Protein AF-A0A7J8YMZ3-F1 (afdb_monomer_lite)

pLDDT: mean 77.8, std 16.33, range [35.03, 95.56]

Foldseek 3Di:
DPPVVVVVVVVVVVVVVVVVVCVVVVVVVVVVVVLVPDDPVRLVVVLVVLVVLLVVLLVCLLAPVQGAQADPPPPPPPDDDDDPPDDPPPVPPPPDDDPPVVVVCVVQAHQDSDTLAHPDDSVVLLVSVVVSLVSNLVSLVVNCSSCLPPDCVVCVVVLVSLLVSLVSSLRRRRHPVVSVVSVVVSVVSSVVSVVVNVVSVCVDPVVVVVVVVVVVVVVVVVVVVVVVVVVVVVVD

Organism: Gossypium aridum (NCBI:txid34290)

Structure (mmCIF, N/CA/C/O backbone):
data_AF-A0A7J8YMZ3-F1
#
_entry.id   AF-A0A7J8YMZ3-F1
#
loop_
_atom_site.group_PDB
_atom_site.id
_atom_site.type_symbol
_atom_site.label_atom_id
_atom_site.label_alt_id
_atom_site.label_comp_id
_atom_site.label_asym_id
_atom_site.label_entity_id
_atom_site.label_seq_id
_atom_site.pdbx_PDB_ins_code
_atom_site.Cartn_x
_atom_site.Cartn_y
_atom_site.Cartn_z
_atom_site.occupancy
_atom_site.B_iso_or_equiv
_atom_site.auth_seq_id
_atom_site.auth_comp_id
_atom_site.auth_asym_id
_atom_site.auth_atom_id
_atom_site.pdbx_PDB_model_num
ATOM 1 N N . VAL A 1 1 ? -57.607 7.813 5.550 1.00 57.00 1 VAL A N 1
ATOM 2 C CA . VAL A 1 1 ? -56.775 7.265 4.446 1.00 57.00 1 VAL A CA 1
ATOM 3 C C . VAL A 1 1 ? -55.261 7.432 4.675 1.00 57.00 1 VAL A C 1
ATOM 5 O O . VAL A 1 1 ? -54.500 6.624 4.166 1.00 57.00 1 VAL A O 1
ATOM 8 N N . ASN A 1 2 ? -54.787 8.374 5.506 1.00 61.12 2 ASN A N 1
ATOM 9 C CA . ASN A 1 2 ? -53.345 8.682 5.601 1.00 61.12 2 ASN A CA 1
ATOM 10 C C . ASN A 1 2 ? -52.507 7.823 6.573 1.00 61.12 2 ASN A C 1
ATOM 12 O O . ASN A 1 2 ? -51.292 7.760 6.419 1.00 61.12 2 ASN A O 1
ATOM 16 N N . THR A 1 3 ? -53.109 7.144 7.553 1.00 60.34 3 THR A N 1
ATOM 17 C CA . THR A 1 3 ? -52.367 6.400 8.593 1.00 60.34 3 THR A CA 1
ATOM 18 C C . THR A 1 3 ? -51.830 5.051 8.101 1.00 60.34 3 THR A C 1
ATOM 20 O O . THR A 1 3 ? -50.651 4.759 8.277 1.00 60.34 3 THR A O 1
ATOM 23 N N . ALA A 1 4 ? -52.642 4.269 7.382 1.00 61.22 4 ALA A N 1
ATOM 24 C CA . ALA A 1 4 ? -52.232 2.961 6.854 1.00 61.22 4 ALA A CA 1
ATOM 25 C C . ALA A 1 4 ? -51.160 3.051 5.744 1.00 61.22 4 ALA A C 1
ATOM 27 O O . ALA A 1 4 ? -50.263 2.212 5.671 1.00 61.22 4 ALA A O 1
ATOM 28 N N . GLN A 1 5 ? -51.213 4.093 4.905 1.00 57.66 5 GLN A N 1
ATOM 29 C CA . GLN A 1 5 ? -50.216 4.362 3.855 1.00 57.66 5 GLN A CA 1
ATOM 30 C C . GLN A 1 5 ? -48.863 4.806 4.451 1.00 57.66 5 GLN A C 1
ATOM 32 O O . GLN A 1 5 ? -47.792 4.486 3.925 1.00 57.66 5 GLN A O 1
ATOM 37 N N . TYR A 1 6 ? -48.898 5.542 5.565 1.00 61.91 6 TYR A N 1
ATOM 38 C CA . TYR A 1 6 ? -47.703 5.998 6.271 1.00 61.91 6 TYR A CA 1
ATOM 39 C C . TYR A 1 6 ? -46.965 4.834 6.955 1.00 61.91 6 TYR A C 1
ATOM 41 O O . TYR A 1 6 ? -45.738 4.724 6.842 1.00 61.91 6 TYR A O 1
ATOM 49 N N . ASP A 1 7 ? -47.700 3.909 7.575 1.00 73.62 7 ASP A N 1
ATOM 50 C CA . ASP A 1 7 ? -47.121 2.748 8.259 1.00 73.62 7 ASP A CA 1
ATOM 51 C C . ASP A 1 7 ? -46.472 1.743 7.302 1.00 73.62 7 ASP A C 1
ATOM 53 O O . ASP A 1 7 ? -45.355 1.277 7.559 1.00 73.62 7 ASP A O 1
ATOM 57 N N . THR A 1 8 ? -47.106 1.444 6.163 1.00 75.62 8 THR A N 1
ATOM 58 C CA . THR A 1 8 ? -46.563 0.522 5.145 1.00 75.62 8 THR A CA 1
ATOM 59 C C . THR A 1 8 ? -45.301 1.076 4.486 1.00 75.62 8 THR A C 1
ATOM 61 O O . THR A 1 8 ? -44.313 0.358 4.300 1.00 75.62 8 THR A O 1
ATOM 64 N N . THR A 1 9 ? -45.270 2.379 4.203 1.00 80.06 9 THR A N 1
ATOM 65 C CA . THR A 1 9 ? -44.087 3.051 3.647 1.00 80.06 9 THR A CA 1
ATOM 66 C C . THR A 1 9 ? -42.921 3.039 4.642 1.00 80.06 9 THR A C 1
ATOM 68 O O . THR A 1 9 ? -41.771 2.784 4.267 1.00 80.06 9 THR A O 1
ATOM 71 N N . THR A 1 10 ? -43.204 3.255 5.928 1.00 84.44 10 THR A N 1
ATOM 72 C CA . THR A 1 10 ? -42.195 3.288 6.998 1.00 84.44 10 THR A CA 1
ATOM 73 C C . THR A 1 10 ? -41.622 1.898 7.279 1.00 84.44 10 THR A C 1
ATOM 75 O O . THR A 1 10 ? -40.400 1.727 7.318 1.00 84.44 10 THR A O 1
ATOM 78 N N . THR A 1 11 ? -42.465 0.867 7.362 1.00 83.56 11 THR A N 1
ATOM 79 C CA . THR A 1 11 ? -42.009 -0.526 7.531 1.00 83.56 11 THR A CA 1
ATOM 80 C C . THR A 1 11 ? -41.192 -1.025 6.341 1.00 83.56 11 THR A C 1
ATOM 82 O O . THR A 1 11 ? -40.187 -1.719 6.531 1.00 83.56 11 THR A O 1
ATOM 85 N N . THR A 1 12 ? -41.548 -0.632 5.118 1.00 86.50 12 THR A N 1
ATOM 86 C CA . THR A 1 12 ? -40.793 -1.001 3.910 1.00 86.50 12 THR A CA 1
ATOM 87 C C . THR A 1 12 ? -39.402 -0.357 3.896 1.00 86.50 12 THR A C 1
ATOM 89 O O . THR A 1 12 ? -38.404 -1.030 3.615 1.00 86.50 12 THR A O 1
ATOM 92 N N . LYS A 1 13 ? -39.298 0.918 4.300 1.00 88.31 13 LYS A N 1
ATOM 93 C CA . LYS A 1 13 ? -38.014 1.618 4.481 1.00 88.31 13 LYS A CA 1
ATOM 94 C C . LYS A 1 13 ? -37.157 0.970 5.573 1.00 88.31 13 LYS A C 1
ATOM 96 O O . LYS A 1 13 ? -35.968 0.750 5.363 1.00 88.31 13 LYS A O 1
ATOM 101 N N . ILE A 1 14 ? -37.743 0.581 6.705 1.00 89.12 14 ILE A N 1
ATOM 102 C CA . ILE A 1 14 ? -37.017 -0.106 7.787 1.00 89.12 14 ILE A CA 1
ATOM 103 C C . ILE A 1 14 ? -36.468 -1.459 7.313 1.00 89.12 14 ILE A C 1
ATOM 105 O O . ILE A 1 14 ? -35.305 -1.775 7.574 1.00 89.12 14 ILE A O 1
ATOM 109 N N . LYS A 1 15 ? -37.256 -2.251 6.573 1.00 86.38 15 LYS A N 1
ATOM 110 C CA . LYS A 1 15 ? -36.802 -3.538 6.018 1.00 86.38 15 LYS A CA 1
ATOM 111 C C . LYS A 1 15 ? -35.655 -3.362 5.019 1.00 86.38 15 LYS A C 1
ATOM 113 O O . LYS A 1 15 ? -34.680 -4.114 5.085 1.00 86.38 15 LYS A O 1
ATOM 118 N N . SER A 1 16 ? -35.725 -2.365 4.133 1.00 79.62 16 SER A N 1
ATOM 119 C CA . SER A 1 16 ? -34.668 -2.111 3.142 1.00 79.62 16 SER A CA 1
ATOM 120 C C . SER A 1 16 ? -33.374 -1.609 3.793 1.00 79.62 16 SER A C 1
ATOM 122 O O . SER A 1 16 ? -32.285 -2.068 3.435 1.00 79.62 16 SER A O 1
ATOM 124 N N . LEU A 1 17 ? -33.485 -0.758 4.818 1.00 81.25 17 LEU A N 1
ATOM 125 C CA . LEU A 1 17 ? -32.357 -0.317 5.632 1.00 81.25 17 LEU A CA 1
ATOM 126 C C . LEU A 1 17 ? -31.739 -1.490 6.390 1.00 81.25 17 LEU A C 1
ATOM 128 O O . LEU A 1 17 ? -30.531 -1.683 6.312 1.00 81.25 17 LEU A O 1
ATOM 132 N N . LYS A 1 18 ? -32.540 -2.339 7.044 1.00 76.56 18 LYS A N 1
ATOM 133 C CA . LYS A 1 18 ? -32.042 -3.513 7.780 1.00 76.56 18 LYS A CA 1
ATOM 134 C C . LYS A 1 18 ? -31.339 -4.511 6.853 1.00 76.56 18 LYS A C 1
ATOM 136 O O . LYS A 1 18 ? -30.287 -5.035 7.216 1.00 76.56 18 LYS A O 1
ATOM 141 N N . LYS A 1 19 ? -31.864 -4.723 5.639 1.00 77.75 19 LYS A N 1
ATOM 142 C CA . LYS A 1 19 ? -31.242 -5.569 4.604 1.00 77.75 19 LYS A CA 1
ATOM 143 C C . LYS A 1 19 ? -29.892 -5.007 4.152 1.00 77.75 19 LYS A C 1
ATOM 145 O O . LYS A 1 19 ? -28.920 -5.759 4.116 1.00 77.75 19 LYS A O 1
ATOM 150 N N . LYS A 1 20 ? -29.805 -3.696 3.883 1.00 70.12 20 LYS A N 1
ATOM 151 C CA . LYS A 1 20 ? -28.525 -3.031 3.587 1.00 70.12 20 LYS A CA 1
ATOM 152 C C . LYS A 1 20 ? -27.563 -3.178 4.776 1.00 70.12 20 LYS A C 1
ATOM 154 O O . LYS A 1 20 ? -26.466 -3.683 4.572 1.00 70.12 20 LYS A O 1
ATOM 159 N N . VAL A 1 21 ? -28.014 -2.895 6.009 1.00 68.69 21 VAL A N 1
ATOM 160 C CA . VAL A 1 21 ? -27.248 -3.054 7.269 1.00 68.69 21 VAL A CA 1
ATOM 161 C C . VAL A 1 21 ? -26.603 -4.413 7.432 1.00 68.69 21 VAL A C 1
ATOM 163 O O . VAL A 1 21 ? -25.443 -4.519 7.835 1.00 68.69 21 VAL A O 1
ATOM 166 N N . HIS A 1 22 ? -27.342 -5.458 7.107 1.00 60.41 22 HIS A N 1
ATOM 167 C CA . HIS A 1 22 ? -26.848 -6.813 7.239 1.00 60.41 22 HIS A CA 1
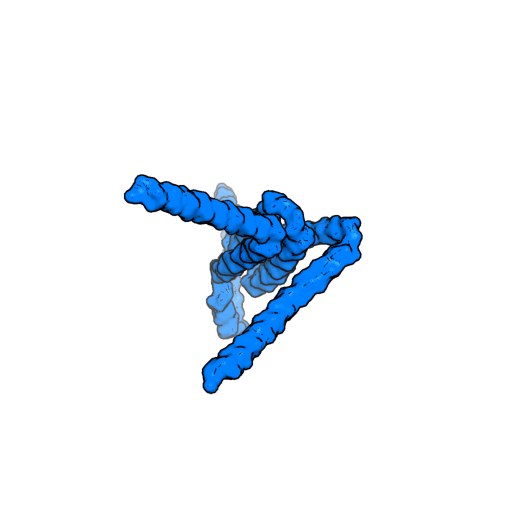ATOM 168 C C . HIS A 1 22 ? -25.866 -7.193 6.118 1.00 60.41 22 HIS A C 1
ATOM 170 O O . HIS A 1 22 ? -24.893 -7.896 6.380 1.00 60.41 22 HIS A O 1
ATOM 176 N N . GLY A 1 23 ? -26.079 -6.690 4.897 1.00 56.03 23 GLY A N 1
ATOM 177 C CA . GLY A 1 23 ? -25.216 -6.945 3.740 1.00 56.03 23 GLY A CA 1
ATOM 178 C C . GLY A 1 23 ? -23.782 -6.450 3.933 1.00 56.03 23 GLY A C 1
ATOM 179 O O . GLY A 1 23 ? -22.848 -7.214 3.717 1.00 56.03 23 GLY A O 1
ATOM 180 N N . TYR A 1 24 ? -23.591 -5.221 4.424 1.00 54.09 24 TYR A N 1
ATOM 181 C CA . TYR A 1 24 ? -22.244 -4.675 4.649 1.00 54.09 24 TYR A CA 1
ATOM 182 C C . TYR A 1 24 ? -21.581 -5.136 5.953 1.00 54.09 24 TYR A C 1
ATOM 184 O O . TYR A 1 24 ? -20.358 -5.108 6.067 1.00 54.09 24 TYR A O 1
ATOM 192 N N . LYS A 1 25 ? -22.351 -5.602 6.945 1.00 56.72 25 LYS A N 1
ATOM 193 C CA . LYS A 1 25 ? -21.775 -6.175 8.173 1.00 56.72 25 LYS A CA 1
ATOM 194 C C . LYS A 1 25 ? -21.238 -7.594 7.965 1.00 56.72 25 LYS A C 1
ATOM 196 O O . LYS A 1 25 ? -20.220 -7.927 8.569 1.00 56.72 25 LYS A O 1
ATOM 201 N N . LYS A 1 26 ? -21.875 -8.395 7.102 1.00 64.38 26 LYS A N 1
ATOM 202 C CA . LYS A 1 26 ? -21.529 -9.805 6.847 1.00 64.38 26 LYS A CA 1
ATOM 203 C C . LYS A 1 26 ? -20.048 -10.065 6.506 1.00 64.38 26 LYS A C 1
ATOM 205 O O . LYS A 1 26 ? -19.455 -10.870 7.218 1.00 64.38 26 LYS A O 1
ATOM 210 N N . PRO A 1 27 ? -19.411 -9.400 5.521 1.00 63.53 27 PRO A N 1
ATOM 211 C CA . PRO A 1 27 ? -18.023 -9.714 5.166 1.00 63.53 27 PRO A CA 1
ATOM 212 C C . PRO A 1 27 ? -17.039 -9.349 6.285 1.00 63.53 27 PRO A C 1
ATOM 214 O O . PRO A 1 27 ? -16.180 -10.146 6.643 1.00 63.53 27 PRO A O 1
ATOM 217 N N . SER A 1 28 ? -17.218 -8.188 6.926 1.00 63.09 28 SER A N 1
ATOM 218 C CA . SER A 1 28 ? -16.359 -7.769 8.044 1.00 63.09 28 SER A CA 1
ATOM 219 C C . SER A 1 28 ? -16.476 -8.675 9.274 1.00 63.09 28 SER A C 1
ATOM 221 O O . SER A 1 28 ? -15.510 -8.832 10.013 1.00 63.09 28 SER A O 1
ATOM 223 N N . LEU A 1 29 ? -17.655 -9.268 9.494 1.00 73.06 29 LEU A N 1
ATOM 224 C CA . LEU A 1 29 ? -17.906 -10.195 10.592 1.00 73.06 29 LEU A CA 1
ATOM 225 C C . LEU A 1 29 ? -17.223 -11.544 10.343 1.00 73.06 29 LEU A C 1
ATOM 227 O O . LEU A 1 29 ? -16.644 -12.096 11.271 1.00 73.06 29 LEU A O 1
ATOM 231 N N . LEU A 1 30 ? -17.278 -12.056 9.108 1.00 73.06 30 LEU A N 1
ATOM 232 C CA . LEU A 1 30 ? -16.603 -13.300 8.730 1.00 73.06 30 LEU A CA 1
ATOM 233 C C . LEU A 1 30 ? -15.090 -13.170 8.899 1.00 73.06 30 LEU A C 1
ATOM 235 O O . LEU A 1 30 ? -14.493 -13.982 9.595 1.00 73.06 30 LEU A O 1
ATOM 239 N N . LEU A 1 31 ? -14.509 -12.087 8.381 1.00 70.19 31 LEU A N 1
ATOM 240 C CA . LEU A 1 31 ? -13.079 -11.813 8.526 1.00 70.19 31 LEU A CA 1
ATOM 241 C C . LEU A 1 31 ? -12.675 -11.616 9.994 1.00 70.19 31 LEU A C 1
ATOM 243 O O . LEU A 1 31 ? -11.628 -12.091 10.419 1.00 70.19 31 LEU A O 1
ATOM 247 N N . ALA A 1 32 ? -13.497 -10.931 10.798 1.00 72.25 32 ALA A N 1
ATOM 248 C CA . ALA A 1 32 ? -13.229 -10.764 12.227 1.00 72.25 32 ALA A CA 1
ATOM 249 C C . ALA A 1 32 ? -13.315 -12.090 12.997 1.00 72.25 32 ALA A C 1
ATOM 251 O O . ALA A 1 32 ? -12.516 -12.311 13.903 1.00 72.25 32 ALA A O 1
ATOM 252 N N . ARG A 1 33 ? -14.259 -12.965 12.626 1.00 76.94 33 ARG A N 1
ATOM 253 C CA . ARG A 1 33 ? -14.402 -14.306 13.200 1.00 76.94 33 ARG A CA 1
ATOM 254 C C . ARG A 1 33 ? -13.216 -15.192 12.838 1.00 76.94 33 ARG A C 1
ATOM 256 O O . ARG A 1 33 ? -12.707 -15.909 13.689 1.00 76.94 33 ARG A O 1
ATOM 263 N N . GLU A 1 34 ? -12.767 -15.111 11.595 1.00 75.75 34 GLU A N 1
ATOM 264 C CA . GLU A 1 34 ? -11.578 -15.814 11.134 1.00 75.75 34 GLU A CA 1
ATOM 265 C C . GLU A 1 34 ? -10.339 -15.340 11.890 1.00 75.75 34 GLU A C 1
ATOM 267 O O . GLU A 1 34 ? -9.661 -16.156 12.502 1.00 75.75 34 GLU A O 1
ATOM 272 N N . LYS A 1 35 ? -10.136 -14.021 12.001 1.00 76.94 35 LYS A N 1
ATOM 273 C CA . LYS A 1 35 ? -9.080 -13.432 12.835 1.00 76.94 35 LYS A CA 1
ATOM 274 C C . LYS A 1 35 ? -9.145 -13.899 14.294 1.00 76.94 35 LYS A C 1
ATOM 276 O O . LYS A 1 35 ? -8.103 -14.181 14.871 1.00 76.94 35 LYS A O 1
ATOM 281 N N . SER A 1 36 ? -10.332 -13.978 14.904 1.00 76.81 36 SER A N 1
ATOM 282 C CA . SER A 1 36 ? -10.476 -14.444 16.295 1.00 76.81 36 SER A CA 1
ATOM 283 C C . SER A 1 36 ? -10.241 -15.943 16.475 1.00 76.81 36 SER A C 1
ATOM 285 O O . SER A 1 36 ? -9.966 -16.373 17.588 1.00 76.81 36 SER A O 1
ATOM 287 N N . ASN A 1 37 ? -10.346 -16.732 15.403 1.00 80.25 37 ASN A N 1
ATOM 288 C CA . ASN A 1 37 ? -10.015 -18.155 15.425 1.00 80.25 37 ASN A CA 1
ATOM 289 C C . ASN A 1 37 ? -8.500 -18.401 15.303 1.00 80.25 37 ASN A C 1
ATOM 291 O O . ASN A 1 37 ? -8.061 -19.540 15.448 1.00 80.25 37 ASN A O 1
ATOM 295 N N . MET A 1 38 ? -7.698 -17.369 15.015 1.00 81.75 38 MET A N 1
ATOM 296 C CA . MET A 1 38 ? -6.250 -17.505 14.898 1.00 81.75 38 MET A CA 1
ATOM 297 C C . MET A 1 38 ? -5.585 -17.457 16.278 1.00 81.75 38 MET A C 1
ATOM 299 O O . MET A 1 38 ? -5.832 -16.538 17.059 1.00 81.75 38 MET A O 1
ATOM 303 N N . SER A 1 39 ? -4.689 -18.413 16.554 1.00 85.81 39 SER A N 1
ATOM 304 C CA . SER A 1 39 ? -3.778 -18.328 17.705 1.00 85.81 39 SER A CA 1
ATOM 305 C C . SER A 1 39 ? -2.911 -17.066 17.609 1.00 85.81 39 SER A C 1
ATOM 307 O O . SER A 1 39 ? -2.576 -16.617 16.509 1.00 85.81 39 SER A O 1
ATOM 309 N N . ALA A 1 40 ? -2.497 -16.520 18.756 1.00 84.75 40 ALA A N 1
ATOM 310 C CA . ALA A 1 40 ? -1.559 -15.399 18.817 1.00 84.75 40 ALA A CA 1
ATOM 311 C C . ALA A 1 40 ? -0.248 -15.699 18.065 1.00 84.75 40 ALA A C 1
ATOM 313 O O . ALA A 1 40 ? 0.291 -14.827 17.387 1.00 84.75 40 ALA A O 1
ATOM 314 N N . GLU A 1 41 ? 0.222 -16.947 18.115 1.00 88.38 41 GLU A N 1
ATOM 315 C CA . GLU A 1 41 ? 1.412 -17.408 17.389 1.00 88.38 41 GLU A CA 1
ATOM 316 C C . GLU A 1 41 ? 1.217 -17.323 15.872 1.00 88.38 41 GLU A C 1
ATOM 318 O O . GLU A 1 41 ? 2.085 -16.826 15.155 1.00 88.38 41 GLU A O 1
ATOM 323 N N . MET A 1 42 ? 0.041 -17.728 15.385 1.00 88.62 42 MET A N 1
ATOM 324 C CA . MET A 1 42 ? -0.298 -17.669 13.965 1.00 88.62 42 MET A CA 1
ATOM 325 C C . MET A 1 42 ? -0.463 -16.221 13.497 1.00 88.62 42 MET A C 1
ATOM 327 O O . MET A 1 42 ? 0.033 -15.869 12.434 1.00 88.62 42 MET A O 1
ATOM 331 N N . LEU A 1 43 ? -1.075 -15.352 14.310 1.00 87.69 43 LEU A N 1
ATOM 332 C CA . LEU A 1 43 ? -1.161 -13.916 14.022 1.00 87.69 43 LEU A CA 1
ATOM 333 C C . LEU A 1 43 ? 0.223 -13.267 13.916 1.00 87.69 43 LEU A C 1
ATOM 335 O O . LEU A 1 43 ? 0.462 -12.497 12.986 1.00 87.69 43 LEU A O 1
ATOM 339 N N . ASN A 1 44 ? 1.138 -13.595 14.831 1.00 89.81 44 ASN A N 1
ATOM 340 C CA . ASN A 1 44 ? 2.507 -13.085 14.808 1.00 89.81 44 ASN A CA 1
ATOM 341 C C . ASN A 1 44 ? 3.267 -13.583 13.573 1.00 89.81 44 ASN A C 1
ATOM 343 O O . ASN A 1 44 ? 3.863 -12.775 12.862 1.00 89.81 44 ASN A O 1
ATOM 347 N N . ALA A 1 45 ? 3.198 -14.883 13.271 1.00 92.25 45 ALA A N 1
ATOM 348 C CA . ALA A 1 45 ? 3.818 -15.457 12.079 1.00 92.25 45 ALA A CA 1
ATOM 349 C C . ALA A 1 45 ? 3.279 -14.808 10.796 1.00 92.25 45 ALA A C 1
ATOM 351 O O . ALA A 1 45 ? 4.044 -14.390 9.929 1.00 92.25 45 ALA A O 1
ATOM 352 N N . THR A 1 46 ? 1.961 -14.647 10.692 1.00 91.31 46 THR A N 1
ATOM 353 C CA . THR A 1 46 ? 1.327 -14.025 9.532 1.00 91.31 46 THR A CA 1
ATOM 354 C C . THR A 1 46 ? 1.676 -12.540 9.396 1.00 91.31 46 THR A C 1
ATOM 356 O O . THR A 1 46 ? 1.880 -12.068 8.277 1.00 91.31 46 THR A O 1
ATOM 359 N N . LEU A 1 47 ? 1.815 -11.797 10.499 1.00 90.75 47 LEU A N 1
ATOM 360 C CA . LEU A 1 47 ? 2.289 -10.411 10.467 1.00 90.75 47 LEU A CA 1
ATOM 361 C C . LEU A 1 47 ? 3.728 -10.335 9.950 1.00 90.75 47 LEU A C 1
ATOM 363 O O . LEU A 1 47 ? 4.012 -9.512 9.083 1.00 90.75 47 LEU A O 1
ATOM 367 N N . VAL A 1 48 ? 4.610 -11.226 10.411 1.00 94.12 48 VAL A N 1
ATOM 368 C CA . VAL A 1 48 ? 5.995 -11.308 9.921 1.00 94.12 48 VAL A CA 1
ATOM 369 C C . VAL A 1 48 ? 6.023 -11.601 8.422 1.00 94.12 48 VAL A C 1
ATOM 371 O O . VAL A 1 48 ? 6.661 -10.861 7.678 1.00 94.12 48 VAL A O 1
ATOM 374 N N . VAL A 1 49 ? 5.281 -12.609 7.949 1.00 95.19 49 VAL A N 1
ATOM 375 C CA . VAL A 1 49 ? 5.190 -12.923 6.510 1.00 95.19 49 VAL A CA 1
ATOM 376 C C . VAL A 1 49 ? 4.642 -11.736 5.715 1.00 95.19 49 VAL A C 1
ATOM 378 O O . VAL A 1 49 ? 5.150 -11.428 4.640 1.00 95.19 49 VAL A O 1
ATOM 381 N N . THR A 1 50 ? 3.651 -11.022 6.254 1.00 94.56 50 THR A N 1
ATOM 382 C CA . THR A 1 50 ? 3.085 -9.829 5.609 1.00 94.56 50 THR A CA 1
ATOM 383 C C . THR A 1 50 ? 4.125 -8.720 5.476 1.00 94.56 50 THR A C 1
ATOM 385 O O . THR A 1 50 ? 4.266 -8.145 4.400 1.00 94.56 50 THR A O 1
ATOM 388 N N . VAL A 1 51 ? 4.884 -8.429 6.538 1.00 93.25 51 VAL A N 1
ATOM 389 C CA . VAL A 1 51 ? 5.955 -7.422 6.501 1.00 93.25 51 VAL A CA 1
ATOM 390 C C . VAL A 1 51 ? 7.057 -7.842 5.531 1.00 93.25 51 VAL A C 1
ATOM 392 O O . VAL A 1 51 ? 7.490 -7.017 4.737 1.00 93.25 51 VAL A O 1
ATOM 395 N N . LEU A 1 52 ? 7.450 -9.119 5.511 1.00 95.56 52 LEU A N 1
ATOM 396 C CA . LEU A 1 52 ? 8.419 -9.638 4.540 1.00 95.56 52 LEU A CA 1
ATOM 397 C C . LEU A 1 52 ? 7.935 -9.466 3.095 1.00 95.56 52 LEU A C 1
ATOM 399 O O . LEU A 1 52 ? 8.710 -9.038 2.242 1.00 95.56 52 LEU A O 1
ATOM 403 N N . ALA A 1 53 ? 6.656 -9.735 2.820 1.00 95.38 53 ALA A N 1
ATOM 404 C CA . ALA A 1 53 ? 6.066 -9.510 1.503 1.00 95.38 53 ALA A CA 1
ATOM 405 C C . ALA A 1 53 ? 6.065 -8.018 1.130 1.00 95.38 53 ALA A C 1
ATOM 407 O O . ALA A 1 53 ? 6.486 -7.665 0.030 1.00 95.38 53 ALA A O 1
ATOM 408 N N . ILE A 1 54 ? 5.662 -7.132 2.050 1.00 94.94 54 ILE A N 1
ATOM 409 C CA . ILE A 1 54 ? 5.730 -5.670 1.872 1.00 94.94 54 ILE A CA 1
ATOM 410 C C . ILE A 1 54 ? 7.162 -5.241 1.542 1.00 94.94 54 ILE A C 1
ATOM 412 O O . ILE A 1 54 ? 7.374 -4.496 0.586 1.00 94.94 54 ILE A O 1
ATOM 416 N N . THR A 1 55 ? 8.146 -5.731 2.297 1.00 94.69 55 THR A N 1
ATOM 417 C CA . THR A 1 55 ? 9.563 -5.432 2.081 1.00 94.69 55 THR A CA 1
ATOM 418 C C . THR A 1 55 ? 10.034 -5.925 0.717 1.00 94.69 55 THR A C 1
ATOM 420 O O . THR A 1 55 ? 10.659 -5.156 -0.006 1.00 94.69 55 THR A O 1
ATOM 423 N N . ALA A 1 56 ? 9.714 -7.160 0.326 1.00 95.12 56 ALA A N 1
ATOM 424 C CA . ALA A 1 56 ? 10.098 -7.710 -0.974 1.00 95.12 56 ALA A CA 1
ATOM 425 C C . ALA A 1 56 ? 9.519 -6.889 -2.140 1.00 95.12 56 ALA A C 1
ATOM 427 O O . ALA A 1 56 ? 10.235 -6.553 -3.084 1.00 95.12 56 ALA A O 1
ATOM 428 N N . ILE A 1 57 ? 8.249 -6.487 -2.039 1.00 95.00 57 ILE A N 1
ATOM 429 C CA . ILE A 1 57 ? 7.593 -5.629 -3.034 1.00 95.00 57 ILE A CA 1
ATOM 430 C C . ILE A 1 57 ? 8.276 -4.260 -3.098 1.00 95.00 57 ILE A C 1
ATOM 432 O O . ILE A 1 57 ? 8.588 -3.777 -4.188 1.00 95.00 57 ILE A O 1
ATOM 436 N N . TYR A 1 58 ? 8.570 -3.653 -1.945 1.00 94.19 58 TYR A N 1
ATOM 437 C CA . TYR A 1 58 ? 9.261 -2.367 -1.878 1.00 94.19 58 TYR A CA 1
ATOM 438 C C . TYR A 1 58 ? 10.657 -2.435 -2.511 1.00 94.19 58 TYR A C 1
ATOM 440 O O . TYR A 1 58 ? 11.022 -1.569 -3.303 1.00 94.19 58 TYR A O 1
ATOM 448 N N . GLN A 1 59 ? 11.418 -3.495 -2.241 1.00 93.81 59 GLN A N 1
ATOM 449 C CA . GLN A 1 59 ? 12.732 -3.699 -2.854 1.00 93.81 59 GLN A CA 1
ATOM 450 C C . GLN A 1 59 ? 12.636 -3.841 -4.374 1.00 93.81 59 GLN A C 1
ATOM 452 O O . GLN A 1 59 ? 13.402 -3.208 -5.097 1.00 93.81 59 GLN A O 1
ATOM 457 N N . SER A 1 60 ? 11.648 -4.589 -4.872 1.00 92.12 60 SER A N 1
ATOM 458 C CA . SER A 1 60 ? 11.426 -4.699 -6.317 1.00 92.12 60 SER A CA 1
ATOM 459 C C . SER A 1 60 ? 11.087 -3.348 -6.958 1.00 92.12 60 SER A C 1
ATOM 461 O O . SER A 1 60 ? 11.491 -3.089 -8.084 1.00 92.12 60 SER A O 1
ATOM 463 N N . SER A 1 61 ? 10.386 -2.457 -6.245 1.00 90.75 61 SER A N 1
ATOM 464 C CA . SER A 1 61 ? 10.049 -1.128 -6.767 1.00 90.75 61 SER A CA 1
ATOM 465 C C . SER A 1 61 ? 11.237 -0.180 -6.866 1.00 90.75 61 SER A C 1
ATOM 467 O O . SER A 1 61 ? 11.276 0.631 -7.785 1.00 90.75 61 SER A O 1
ATOM 469 N N . LEU A 1 62 ? 12.210 -0.298 -5.957 1.00 90.88 62 LEU A N 1
ATOM 470 C CA . LEU A 1 62 ? 13.443 0.494 -5.998 1.00 90.88 62 LEU A CA 1
ATOM 471 C C . LEU A 1 62 ? 14.396 0.009 -7.092 1.00 90.88 62 LEU A C 1
ATOM 473 O O . LEU A 1 62 ? 15.129 0.804 -7.677 1.00 90.88 62 LEU A O 1
ATOM 477 N N . SER A 1 63 ? 14.358 -1.292 -7.364 1.00 91.56 63 SER A N 1
ATOM 478 C CA . SER A 1 63 ? 15.192 -1.968 -8.349 1.00 91.56 63 SER A CA 1
ATOM 479 C C . SER A 1 63 ? 14.290 -2.720 -9.326 1.00 91.56 63 SER A C 1
ATOM 481 O O . SER A 1 63 ? 14.181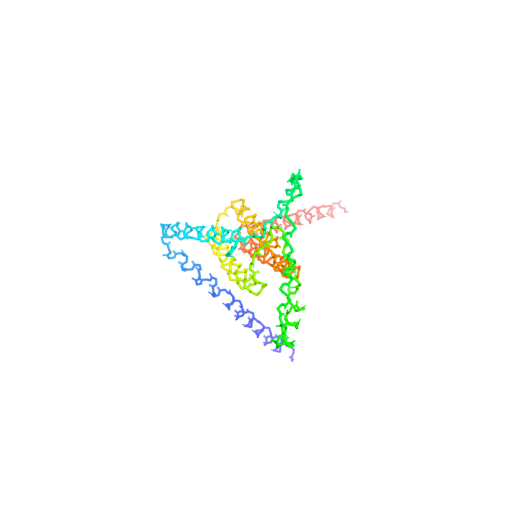 -3.947 -9.229 1.00 91.56 63 SER A O 1
ATOM 483 N N . PRO A 1 64 ? 13.599 -2.007 -10.239 1.00 91.12 64 PRO A N 1
ATOM 484 C CA . PRO A 1 64 ? 12.691 -2.645 -11.177 1.00 91.12 64 PRO A CA 1
ATOM 485 C C . PRO A 1 64 ? 13.452 -3.656 -12.041 1.00 91.12 64 PRO A C 1
ATOM 487 O O . PRO A 1 64 ? 14.656 -3.492 -12.275 1.00 91.12 64 PRO A O 1
ATOM 490 N N . PRO A 1 65 ? 12.767 -4.692 -12.552 1.00 89.31 65 PRO A N 1
ATOM 491 C CA . PRO A 1 65 ? 13.368 -5.644 -13.474 1.00 89.31 65 PRO A CA 1
ATOM 492 C C . PRO A 1 65 ? 14.067 -4.927 -14.635 1.00 89.31 65 PRO A C 1
ATOM 494 O O . PRO A 1 65 ? 13.520 -3.997 -15.215 1.00 89.31 65 PRO A O 1
ATOM 497 N N . GLY A 1 66 ? 15.294 -5.333 -14.953 1.00 86.81 66 GLY A N 1
ATOM 498 C CA . GLY A 1 66 ? 16.110 -4.671 -15.978 1.00 86.81 66 GLY A CA 1
ATOM 499 C C . GLY A 1 66 ? 16.846 -3.411 -15.507 1.00 86.81 66 GLY A C 1
ATOM 500 O O . GLY A 1 66 ? 17.743 -2.957 -16.203 1.00 86.81 66 GLY A O 1
ATOM 501 N N . GLY A 1 67 ? 16.548 -2.889 -14.316 1.00 90.50 67 GLY A N 1
ATOM 502 C CA . GLY A 1 67 ? 17.254 -1.763 -13.712 1.00 90.50 67 GLY A CA 1
ATOM 503 C C . GLY A 1 67 ? 16.776 -0.391 -14.192 1.00 90.50 67 GLY A C 1
ATOM 504 O O . GLY A 1 67 ? 15.660 -0.220 -14.697 1.00 90.50 67 GLY A O 1
ATOM 505 N N . VAL A 1 68 ? 17.632 0.608 -13.979 1.00 92.19 68 VAL A N 1
ATOM 506 C CA . VAL A 1 68 ? 17.370 2.019 -14.290 1.00 92.19 68 VAL A CA 1
ATOM 507 C C . VAL A 1 68 ? 18.427 2.573 -15.235 1.00 92.19 68 VAL A C 1
ATOM 509 O O . VAL A 1 68 ? 19.588 2.161 -15.204 1.00 92.19 68 VAL A O 1
ATOM 512 N N . TRP A 1 69 ? 18.030 3.537 -16.061 1.00 90.56 69 TRP A N 1
ATOM 513 C CA . TRP A 1 69 ? 18.946 4.283 -16.909 1.00 90.56 69 TRP A CA 1
ATOM 514 C C . TRP A 1 69 ? 19.960 5.039 -16.051 1.00 90.56 69 TRP A C 1
ATOM 516 O O . TRP A 1 69 ? 19.600 5.737 -15.099 1.00 90.56 69 TRP A O 1
ATOM 526 N N . GLN A 1 70 ? 21.233 4.920 -16.411 1.00 88.12 70 GLN A N 1
ATOM 527 C CA . GLN A 1 70 ? 22.322 5.664 -15.789 1.00 88.12 70 GLN A CA 1
ATOM 528 C C . GLN A 1 70 ? 22.606 6.932 -16.597 1.00 88.12 70 GLN A C 1
ATOM 530 O O . GLN A 1 70 ? 22.409 6.964 -17.812 1.00 88.12 70 GLN A O 1
ATOM 535 N N . ALA A 1 71 ? 23.055 7.991 -15.924 1.00 85.38 71 ALA A N 1
ATOM 536 C CA . ALA A 1 71 ? 23.548 9.167 -16.628 1.00 85.38 71 ALA A CA 1
ATOM 537 C C . ALA A 1 71 ? 24.823 8.785 -17.390 1.00 85.38 71 ALA A C 1
ATOM 539 O O . ALA A 1 71 ? 25.698 8.126 -16.828 1.00 85.38 71 ALA A O 1
ATOM 540 N N . ALA A 1 72 ? 24.933 9.195 -18.654 1.00 78.94 72 ALA A N 1
ATOM 541 C CA . ALA A 1 72 ? 26.185 9.049 -19.378 1.00 78.94 72 ALA A CA 1
ATOM 542 C C . ALA A 1 72 ? 27.257 9.864 -18.646 1.00 78.94 72 ALA A C 1
ATOM 544 O O . ALA A 1 72 ? 27.094 11.068 -18.434 1.00 78.94 72 ALA A O 1
ATOM 545 N N . SER A 1 73 ? 28.341 9.208 -18.238 1.00 64.19 73 SER A N 1
ATOM 546 C CA . SER A 1 73 ? 29.521 9.905 -17.756 1.00 64.19 73 SER A CA 1
ATOM 547 C C . SER A 1 73 ? 30.129 10.621 -18.959 1.00 64.19 73 SER A C 1
ATOM 549 O O . SER A 1 73 ? 30.778 9.995 -19.801 1.00 64.19 73 SER A O 1
ATOM 551 N N . THR A 1 74 ? 29.867 11.921 -19.095 1.00 53.75 74 THR A N 1
ATOM 552 C CA . THR A 1 74 ? 30.601 12.768 -20.035 1.00 53.75 74 THR A CA 1
ATOM 553 C C . THR A 1 74 ? 32.027 12.874 -19.514 1.00 53.75 74 THR A C 1
ATOM 555 O O . THR A 1 74 ? 32.405 13.831 -18.846 1.00 53.75 74 THR A O 1
ATOM 558 N N . ASN A 1 75 ? 32.818 11.843 -19.781 1.00 50.16 75 ASN A N 1
ATOM 559 C CA . ASN A 1 75 ? 34.250 11.888 -19.614 1.00 50.16 75 ASN A CA 1
ATOM 560 C C . ASN A 1 75 ? 34.726 12.785 -20.752 1.00 50.16 75 ASN A C 1
ATOM 562 O O . ASN A 1 75 ? 34.960 12.321 -21.866 1.00 50.16 75 ASN A O 1
ATOM 566 N N . THR A 1 76 ? 34.837 14.086 -20.505 1.00 49.16 76 THR A N 1
ATOM 567 C CA . THR A 1 76 ? 35.728 14.943 -21.288 1.00 49.16 76 THR A CA 1
ATOM 568 C C . THR A 1 76 ? 37.163 14.507 -20.995 1.00 49.16 76 THR A C 1
ATOM 570 O O . THR A 1 76 ? 37.917 15.195 -20.316 1.00 49.16 76 THR A O 1
ATOM 573 N N . SER A 1 77 ? 37.529 13.316 -21.463 1.00 44.38 77 SER A N 1
ATOM 574 C CA . SER A 1 77 ? 38.908 12.876 -21.602 1.00 44.38 77 SER A CA 1
ATOM 575 C C . SER A 1 77 ? 39.373 13.373 -22.961 1.00 44.38 77 SER A C 1
ATOM 577 O O . SER A 1 77 ? 39.400 12.647 -23.949 1.00 44.38 77 SER A O 1
ATOM 579 N N . THR A 1 78 ? 39.665 14.668 -23.018 1.00 49.78 78 THR A N 1
ATOM 580 C CA . THR A 1 78 ? 40.465 15.265 -24.083 1.00 49.78 78 THR A CA 1
ATOM 581 C C . THR A 1 78 ? 41.888 14.736 -23.934 1.00 49.78 78 THR A C 1
ATOM 583 O O . THR A 1 78 ? 42.700 15.312 -23.218 1.00 49.78 78 THR A O 1
ATOM 586 N N . SER A 1 79 ? 42.180 13.611 -24.576 1.00 46.69 79 SER A N 1
ATOM 587 C CA . SER A 1 79 ? 43.548 13.218 -24.904 1.00 46.69 79 SER A CA 1
ATOM 588 C C . SER A 1 79 ? 43.556 12.434 -26.217 1.00 46.69 79 SER A C 1
ATOM 590 O O . SER A 1 79 ? 43.060 11.313 -26.282 1.00 46.69 79 SER A O 1
ATOM 592 N N . ASP A 1 80 ? 44.151 13.093 -27.209 1.00 43.19 80 ASP A N 1
ATOM 593 C CA . ASP A 1 80 ? 44.701 12.630 -28.485 1.00 43.19 80 ASP A CA 1
ATOM 594 C C . ASP A 1 80 ? 43.790 12.320 -29.697 1.00 43.19 80 ASP A C 1
ATOM 596 O O . ASP A 1 80 ? 42.973 11.397 -29.677 1.00 43.19 80 ASP A O 1
ATOM 600 N N . PRO A 1 81 ? 43.986 13.050 -30.825 1.00 50.78 81 PRO A N 1
ATOM 601 C CA . PRO A 1 81 ? 43.344 12.793 -32.103 1.00 50.78 81 PRO A CA 1
ATOM 602 C C . PRO A 1 81 ? 44.274 11.956 -32.990 1.00 50.78 81 PRO A C 1
ATOM 604 O O . PRO A 1 81 ? 45.119 12.502 -33.696 1.00 50.78 81 PRO A O 1
ATOM 607 N N . LEU A 1 82 ? 44.130 10.631 -33.005 1.00 42.75 82 LEU A N 1
ATOM 608 C CA . LEU A 1 82 ? 44.808 9.841 -34.039 1.00 42.75 82 LEU A CA 1
ATOM 609 C C . LEU A 1 82 ? 44.088 8.553 -34.431 1.00 42.75 82 LEU A C 1
ATOM 611 O O . LEU A 1 82 ? 44.747 7.557 -34.644 1.00 42.75 82 LEU A O 1
ATOM 615 N N . PHE A 1 83 ? 42.763 8.557 -34.587 1.00 39.62 83 PHE A N 1
ATOM 616 C CA . PHE A 1 83 ? 42.075 7.578 -35.445 1.00 39.62 83 PHE A CA 1
ATOM 617 C C . PHE A 1 83 ? 40.747 8.170 -35.942 1.00 39.62 83 PHE A C 1
ATOM 619 O O . PHE A 1 83 ? 39.818 8.314 -35.146 1.00 39.62 83 PHE A O 1
ATOM 626 N N . PRO A 1 84 ? 40.594 8.512 -37.236 1.00 45.00 84 PRO A N 1
ATOM 627 C CA . PRO A 1 84 ? 39.287 8.803 -37.797 1.00 45.00 84 PRO A CA 1
ATOM 628 C C . PRO A 1 84 ? 38.626 7.470 -38.155 1.00 45.00 84 PRO A C 1
ATOM 630 O O . PRO A 1 84 ? 38.602 7.075 -39.319 1.00 45.00 84 PRO A O 1
ATOM 633 N N . THR A 1 85 ? 38.086 6.751 -37.170 1.00 35.03 85 THR A N 1
ATOM 634 C CA . THR A 1 85 ? 37.189 5.634 -37.489 1.00 35.03 85 THR A CA 1
ATOM 635 C C . THR A 1 85 ? 35.787 6.188 -37.663 1.00 35.03 85 THR A C 1
ATOM 637 O O . THR A 1 85 ? 34.993 6.331 -36.737 1.00 35.03 85 THR A O 1
ATOM 640 N N . SER A 1 86 ? 35.553 6.570 -38.911 1.00 43.25 86 SER A N 1
ATOM 641 C CA . SER A 1 86 ? 34.257 6.757 -39.534 1.00 43.25 86 SER A CA 1
ATOM 642 C C . SER A 1 86 ? 33.316 5.604 -39.196 1.00 43.25 86 SER A C 1
ATOM 644 O O . SER A 1 86 ? 33.574 4.476 -39.607 1.00 43.25 86 SER A O 1
ATOM 646 N N . ASN A 1 87 ? 32.232 5.909 -38.483 1.00 42.91 87 ASN A N 1
ATOM 647 C CA . ASN A 1 87 ? 30.861 5.517 -38.818 1.00 42.91 87 ASN A CA 1
ATOM 648 C C . ASN A 1 87 ? 29.928 5.814 -37.636 1.00 42.91 87 ASN A C 1
ATOM 650 O O . ASN A 1 87 ? 29.707 5.022 -36.724 1.00 42.91 87 ASN A O 1
ATOM 654 N N . ASN A 1 88 ? 29.272 6.963 -37.733 1.00 45.72 88 ASN A N 1
ATOM 655 C CA . ASN A 1 88 ? 27.907 7.122 -37.262 1.00 45.72 88 ASN A CA 1
ATOM 656 C C . ASN A 1 88 ? 27.012 6.076 -37.950 1.00 45.72 88 ASN A C 1
ATOM 658 O O . ASN A 1 88 ? 26.258 6.384 -38.871 1.00 45.72 88 ASN A O 1
ATOM 662 N N . VAL A 1 89 ? 27.045 4.827 -37.480 1.00 42.44 89 VAL A N 1
ATOM 663 C CA . VAL A 1 89 ? 25.950 3.894 -37.732 1.00 42.44 89 VAL A CA 1
ATOM 664 C C . VAL A 1 89 ? 24.778 4.376 -36.884 1.00 42.44 89 VAL A C 1
ATOM 666 O O . VAL A 1 89 ? 24.443 3.835 -35.834 1.00 42.44 89 VAL A O 1
ATOM 669 N N . SER A 1 90 ? 24.149 5.449 -37.360 1.00 40.25 90 SER A N 1
ATOM 670 C CA . SER A 1 90 ? 22.724 5.624 -37.190 1.00 40.25 90 SER A CA 1
ATOM 671 C C . SER A 1 90 ? 22.119 4.379 -37.822 1.00 40.25 90 SER A C 1
ATOM 673 O O . SER A 1 90 ? 22.015 4.278 -39.045 1.00 40.25 90 SER A O 1
ATOM 675 N N . LEU A 1 91 ? 21.832 3.370 -36.994 1.00 41.28 91 LEU A N 1
ATOM 676 C CA . LEU A 1 91 ? 20.975 2.258 -37.371 1.00 41.28 91 LEU A CA 1
ATOM 677 C C . LEU A 1 91 ? 19.591 2.863 -37.610 1.00 41.28 91 LEU A C 1
ATOM 679 O O . LEU A 1 91 ? 18.702 2.830 -36.761 1.00 41.28 91 LEU A O 1
ATOM 683 N N . HIS A 1 92 ? 19.432 3.454 -38.790 1.00 37.22 92 HIS A N 1
ATOM 684 C CA . HIS A 1 92 ? 18.158 3.695 -39.426 1.00 37.22 92 HIS A CA 1
ATOM 685 C C . HIS A 1 92 ? 17.618 2.311 -39.776 1.00 37.22 92 HIS A C 1
ATOM 687 O O . HIS A 1 92 ? 17.753 1.824 -40.899 1.00 37.22 92 HIS A O 1
ATOM 693 N N . PHE A 1 93 ? 17.112 1.629 -38.745 1.00 40.06 93 PHE A N 1
ATOM 694 C CA . PHE A 1 93 ? 16.368 0.394 -38.877 1.00 40.06 93 PHE A CA 1
ATOM 695 C C . PHE A 1 93 ? 15.291 0.680 -39.913 1.00 40.06 93 PHE A C 1
ATOM 697 O O . PHE A 1 93 ? 14.428 1.527 -39.682 1.00 40.06 93 PHE A O 1
ATOM 704 N N . LEU A 1 94 ? 15.420 0.046 -41.078 1.00 38.78 94 LEU A N 1
ATOM 705 C CA . LEU A 1 94 ? 14.417 0.068 -42.125 1.00 38.78 94 LEU A CA 1
ATOM 706 C C . LEU A 1 94 ? 13.060 -0.166 -41.465 1.00 38.78 94 LEU A C 1
ATOM 708 O O . LEU A 1 94 ? 12.783 -1.245 -40.940 1.00 38.78 94 LEU A O 1
ATOM 712 N N . GLU A 1 95 ? 12.249 0.890 -41.447 1.00 45.38 95 GLU A N 1
ATOM 713 C CA . GLU A 1 95 ? 10.863 0.876 -41.012 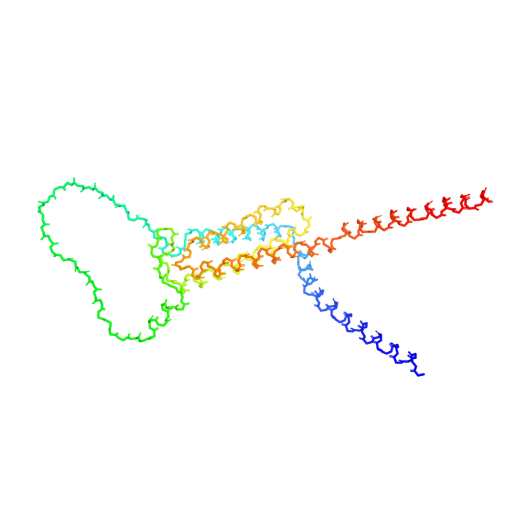1.00 45.38 95 GLU A CA 1
ATOM 714 C C . GLU A 1 95 ? 10.067 0.089 -42.056 1.00 45.38 95 GLU A C 1
ATOM 716 O O . GLU A 1 95 ? 9.359 0.634 -42.896 1.00 45.38 95 GLU A O 1
ATOM 721 N N . VAL A 1 96 ? 10.237 -1.232 -42.037 1.00 42.59 96 VAL A N 1
ATOM 722 C CA . VAL A 1 96 ? 9.345 -2.165 -42.709 1.00 42.59 96 VAL A CA 1
ATOM 723 C C . VAL A 1 96 ? 8.250 -2.507 -41.709 1.00 42.59 96 VAL A C 1
ATOM 725 O O . VAL A 1 96 ? 8.428 -3.327 -40.813 1.00 42.59 96 VAL A O 1
ATOM 728 N N . GLY A 1 97 ? 7.109 -1.845 -41.886 1.00 46.78 97 GLY A N 1
ATOM 729 C CA . GLY A 1 97 ? 5.816 -2.310 -41.398 1.00 46.78 97 GLY A CA 1
ATOM 730 C C . GLY A 1 97 ? 5.411 -1.837 -40.003 1.00 46.78 97 GLY A C 1
ATOM 731 O O . GLY A 1 97 ? 5.888 -2.329 -38.983 1.00 46.78 97 GLY A O 1
ATOM 732 N N . GLY A 1 98 ? 4.391 -0.978 -39.967 1.00 44.72 98 GLY A N 1
ATOM 733 C CA . GLY A 1 98 ? 3.453 -0.959 -38.850 1.00 44.72 98 GLY A CA 1
ATOM 734 C C . GLY A 1 98 ? 2.992 0.428 -38.448 1.00 44.72 98 GLY A C 1
ATOM 735 O O . GLY A 1 98 ? 3.415 0.943 -37.416 1.00 44.72 98 GLY A O 1
ATOM 736 N N . SER A 1 99 ? 2.009 0.970 -39.168 1.00 48.59 99 SER A N 1
ATOM 737 C CA . SER A 1 99 ? 1.192 2.119 -38.745 1.00 48.59 99 SER A CA 1
ATOM 738 C C . SER A 1 99 ? 0.663 1.988 -37.301 1.00 48.59 99 SER A C 1
ATOM 740 O O . SER A 1 99 ? 0.389 2.988 -36.645 1.00 48.59 99 SER A O 1
ATOM 742 N N . ASN A 1 100 ? 0.620 0.769 -36.750 1.00 49.12 100 ASN A N 1
ATOM 743 C CA . ASN A 1 100 ? 0.261 0.489 -35.359 1.00 49.12 100 ASN A CA 1
ATOM 744 C C . ASN A 1 100 ? 1.349 0.870 -34.330 1.00 49.12 100 ASN A C 1
ATOM 746 O O . ASN A 1 100 ? 1.010 1.200 -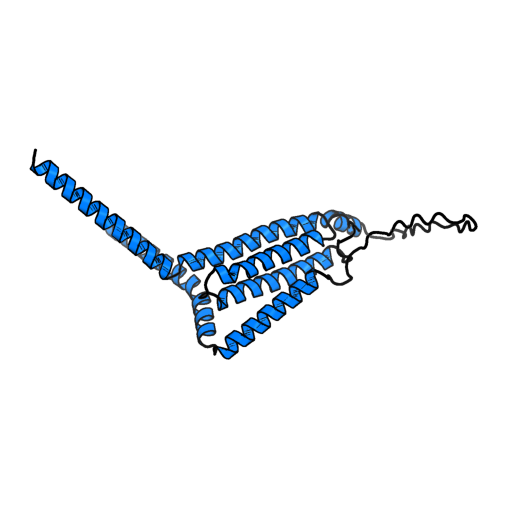33.196 1.00 49.12 100 ASN A O 1
ATOM 750 N N . LYS A 1 101 ? 2.646 0.883 -34.680 1.00 47.56 101 LYS A N 1
ATOM 751 C CA . LYS A 1 101 ? 3.745 1.161 -33.728 1.00 47.56 101 LYS A CA 1
ATOM 752 C C . LYS A 1 101 ? 3.817 2.642 -33.336 1.00 47.56 101 LYS A C 1
ATOM 754 O O . LYS A 1 101 ? 4.093 2.959 -32.181 1.00 47.56 101 LYS A O 1
ATOM 759 N N . ARG A 1 102 ? 3.504 3.552 -34.267 1.00 47.06 102 ARG A N 1
ATOM 760 C CA . ARG A 1 102 ? 3.404 5.004 -34.006 1.00 47.06 102 ARG A CA 1
ATOM 761 C C . ARG A 1 102 ? 2.180 5.373 -33.159 1.00 47.06 102 ARG A C 1
ATOM 763 O O . ARG A 1 102 ? 2.298 6.233 -32.291 1.00 47.06 102 ARG A O 1
ATOM 770 N N . ILE A 1 103 ? 1.042 4.700 -33.351 1.00 51.19 103 ILE A N 1
ATOM 771 C CA . ILE A 1 103 ? -0.188 4.947 -32.572 1.00 51.19 103 ILE A CA 1
ATOM 772 C C . ILE A 1 103 ? 0.009 4.557 -31.096 1.00 51.19 103 ILE A C 1
ATOM 774 O O . ILE A 1 103 ? -0.390 5.311 -30.206 1.00 51.19 103 ILE A O 1
ATOM 778 N N . VAL A 1 104 ? 0.700 3.440 -30.828 1.00 49.53 104 VAL A N 1
ATOM 779 C CA . VAL A 1 104 ? 1.039 2.990 -29.462 1.00 49.53 104 VAL A CA 1
ATOM 780 C C . VAL A 1 104 ? 2.045 3.930 -28.786 1.00 49.53 104 VAL A C 1
ATOM 782 O O . VAL A 1 104 ? 1.864 4.276 -27.619 1.00 49.53 104 VAL A O 1
ATOM 785 N N . LYS A 1 105 ? 3.047 4.427 -29.528 1.00 49.09 105 LYS A N 1
ATOM 786 C CA . LYS A 1 105 ? 4.033 5.405 -29.025 1.00 49.09 105 LYS A CA 1
ATOM 787 C C . LYS A 1 105 ? 3.390 6.713 -28.547 1.00 49.09 105 LYS A C 1
ATOM 789 O O . LYS A 1 105 ? 3.846 7.301 -27.575 1.00 49.09 105 LYS A O 1
ATOM 794 N N . HIS A 1 106 ? 2.312 7.147 -29.203 1.00 48.41 106 HIS A N 1
ATOM 795 C CA . HIS A 1 106 ? 1.585 8.362 -28.827 1.00 48.41 106 HIS A CA 1
ATOM 796 C C . HIS A 1 106 ? 0.603 8.145 -27.657 1.00 48.41 106 HIS A C 1
ATOM 798 O O . HIS A 1 106 ? 0.309 9.087 -26.929 1.00 48.41 106 HIS A O 1
ATOM 804 N N . HIS A 1 107 ? 0.103 6.920 -27.441 1.00 51.38 107 HIS A N 1
ATOM 805 C CA . HIS A 1 107 ? -0.860 6.631 -26.365 1.00 51.38 107 HIS A CA 1
ATOM 806 C C . HIS A 1 107 ? -0.214 6.374 -24.991 1.00 51.38 107 HIS A C 1
ATOM 808 O O . HIS A 1 107 ? -0.868 6.608 -23.978 1.00 51.38 107 HIS A O 1
ATOM 814 N N . LEU A 1 108 ? 1.047 5.918 -24.926 1.00 56.00 108 LEU A N 1
ATOM 815 C CA . LEU A 1 108 ? 1.748 5.637 -23.655 1.00 56.00 108 LEU A CA 1
ATOM 816 C C . LEU A 1 108 ? 2.839 6.659 -23.277 1.00 56.00 108 LEU A C 1
ATOM 818 O O . LEU A 1 108 ? 3.416 6.568 -22.188 1.00 56.00 108 LEU A O 1
ATOM 822 N N . GLY A 1 109 ? 3.058 7.669 -24.121 1.00 53.53 109 GLY A N 1
ATOM 823 C CA . GLY A 1 109 ? 4.050 8.722 -23.915 1.00 53.53 109 GLY A CA 1
ATOM 824 C C . GLY A 1 109 ? 5.434 8.321 -24.422 1.00 53.53 109 GLY A C 1
ATOM 825 O O . GLY A 1 109 ? 5.808 7.151 -24.402 1.00 53.53 109 GLY A O 1
ATOM 826 N N . GLU A 1 110 ? 6.183 9.312 -24.900 1.00 58.41 110 GLU A N 1
ATOM 827 C CA . GLU A 1 110 ? 7.544 9.126 -25.397 1.00 58.41 110 GLU A CA 1
ATOM 828 C C . GLU A 1 110 ? 8.454 8.575 -24.288 1.00 58.41 110 GLU A C 1
ATOM 830 O O . GLU A 1 110 ? 8.454 9.085 -23.165 1.00 58.41 110 GLU A O 1
ATOM 835 N N . GLU A 1 111 ? 9.194 7.505 -24.594 1.00 63.28 111 GLU A N 1
ATOM 836 C CA . GLU A 1 111 ? 10.153 6.896 -23.669 1.00 63.28 111 GLU A CA 1
ATOM 837 C C . GLU A 1 111 ? 11.273 7.889 -23.377 1.00 63.28 111 GLU A C 1
ATOM 839 O O . GLU A 1 111 ? 12.154 8.138 -24.205 1.00 63.28 111 GLU A O 1
ATOM 844 N N . SER A 1 112 ? 11.253 8.461 -22.177 1.00 59.84 112 SER A N 1
ATOM 845 C CA . SER A 1 112 ? 12.342 9.304 -21.722 1.00 59.84 112 SER A CA 1
ATOM 846 C C . SER A 1 112 ? 13.402 8.386 -21.133 1.00 59.84 112 SER A C 1
ATOM 848 O O . SER A 1 112 ? 13.257 7.916 -20.009 1.00 59.84 112 SER A O 1
ATOM 850 N N . ARG A 1 113 ? 14.491 8.130 -21.869 1.00 76.50 113 ARG A N 1
ATOM 851 C CA . ARG A 1 113 ? 15.698 7.444 -21.351 1.00 76.50 113 ARG A CA 1
ATOM 852 C C . ARG A 1 113 ? 16.478 8.339 -20.383 1.00 76.50 113 ARG A C 1
ATOM 854 O O . ARG A 1 113 ? 17.688 8.524 -20.491 1.00 76.50 113 ARG A O 1
ATOM 861 N N . LYS A 1 114 ? 15.754 8.981 -19.472 1.00 83.31 114 LYS A N 1
ATOM 862 C CA . LYS A 1 114 ? 16.280 9.893 -18.472 1.00 83.31 114 LYS A CA 1
ATOM 863 C C . LYS A 1 114 ? 16.891 9.071 -17.349 1.00 83.31 114 LYS A C 1
ATOM 865 O O . LYS A 1 114 ? 16.282 8.114 -16.874 1.00 83.31 114 LYS A O 1
ATOM 870 N N . ALA A 1 115 ? 18.070 9.475 -16.892 1.00 87.06 115 ALA A N 1
ATOM 871 C CA . ALA A 1 115 ? 18.723 8.828 -15.764 1.00 87.06 115 ALA A CA 1
ATOM 872 C C . ALA A 1 115 ? 17.786 8.738 -14.541 1.00 87.06 115 ALA A C 1
ATOM 874 O O . ALA A 1 115 ? 17.092 9.705 -14.213 1.00 87.06 115 ALA A O 1
ATOM 875 N N . GLY A 1 116 ? 17.759 7.575 -13.888 1.00 86.06 116 GLY A N 1
ATOM 876 C CA . GLY A 1 116 ? 16.885 7.274 -12.748 1.00 86.06 116 GLY A CA 1
ATOM 877 C C . GLY A 1 116 ? 15.493 6.739 -13.109 1.00 86.06 116 GLY A C 1
ATOM 878 O O . GLY A 1 116 ? 14.777 6.300 -12.214 1.00 86.06 116 GLY A O 1
ATOM 879 N N . THR A 1 117 ? 15.116 6.724 -14.391 1.00 90.88 117 THR A N 1
ATOM 880 C CA . THR A 1 117 ? 13.909 6.021 -14.862 1.00 90.88 117 THR A CA 1
ATOM 881 C C . THR A 1 117 ? 14.227 4.566 -15.190 1.00 90.88 117 THR A C 1
ATOM 883 O O . THR A 1 117 ? 15.370 4.221 -15.488 1.00 90.88 117 THR A O 1
ATOM 886 N N . THR A 1 118 ? 13.233 3.689 -15.115 1.00 91.50 118 THR A N 1
ATOM 887 C CA . THR A 1 118 ? 13.396 2.267 -15.443 1.00 91.50 118 THR A CA 1
ATOM 888 C C . THR A 1 118 ? 13.729 2.030 -16.921 1.00 91.50 118 THR A C 1
ATOM 890 O O . THR A 1 118 ? 13.317 2.786 -17.799 1.00 91.50 118 THR A O 1
ATOM 893 N N . ILE A 1 119 ? 14.464 0.948 -17.191 1.00 90.19 119 ILE A N 1
ATOM 894 C CA . ILE A 1 119 ? 14.749 0.465 -18.551 1.00 90.19 119 ILE A CA 1
ATOM 895 C C . ILE A 1 119 ? 13.528 -0.237 -19.174 1.00 90.19 119 ILE A C 1
ATOM 897 O O . ILE A 1 119 ? 13.478 -0.407 -20.388 1.00 90.19 119 ILE A O 1
ATOM 901 N N . LEU A 1 120 ? 12.531 -0.623 -18.368 1.00 90.06 120 LEU A N 1
ATOM 902 C CA . LEU A 1 120 ? 11.338 -1.317 -18.853 1.00 90.06 120 LEU A CA 1
ATOM 903 C C . LEU A 1 120 ? 10.539 -0.482 -19.857 1.00 90.06 120 LEU A C 1
ATOM 905 O O . LEU A 1 120 ? 10.303 0.710 -19.648 1.00 90.06 120 LEU A O 1
ATOM 909 N N . ASP A 1 121 ? 10.011 -1.169 -20.872 1.00 89.06 121 ASP A N 1
ATOM 910 C CA . ASP A 1 121 ? 9.018 -0.601 -21.778 1.00 89.06 121 ASP A CA 1
ATOM 911 C C . ASP A 1 121 ? 7.799 -0.088 -20.981 1.00 89.06 121 ASP A C 1
ATOM 913 O O . ASP A 1 121 ? 7.393 -0.725 -19.997 1.00 89.06 121 ASP A O 1
ATOM 917 N N . PRO A 1 122 ? 7.134 0.997 -21.418 1.00 87.88 122 PRO A N 1
ATOM 918 C CA . PRO A 1 122 ? 5.991 1.592 -20.721 1.00 87.88 122 PRO A CA 1
ATOM 919 C C . PRO A 1 122 ? 4.901 0.592 -20.303 1.00 87.88 122 PRO A C 1
ATOM 921 O O . PRO A 1 122 ? 4.350 0.688 -19.206 1.00 87.88 122 PRO A O 1
ATOM 924 N N . TRP A 1 123 ? 4.606 -0.402 -21.146 1.00 87.31 123 TRP A N 1
ATOM 925 C CA . TRP A 1 123 ? 3.607 -1.429 -20.840 1.00 87.31 123 TRP A CA 1
ATOM 926 C C . TRP A 1 123 ? 4.079 -2.436 -19.785 1.00 87.31 123 TRP A C 1
ATOM 928 O O . TRP A 1 123 ? 3.325 -2.784 -18.874 1.00 87.31 123 TRP A O 1
ATOM 938 N N . ALA A 1 124 ? 5.334 -2.880 -19.877 1.00 90.94 124 ALA A N 1
ATOM 939 C CA . ALA A 1 124 ? 5.929 -3.776 -18.892 1.00 90.94 124 ALA A CA 1
ATOM 940 C C . ALA A 1 124 ? 6.022 -3.085 -17.525 1.00 90.94 124 ALA A C 1
ATOM 942 O O . ALA A 1 124 ? 5.646 -3.676 -16.511 1.00 90.94 124 ALA A O 1
ATOM 943 N N . TYR A 1 125 ? 6.426 -1.810 -17.513 1.00 92.25 125 TYR A N 1
ATOM 944 C CA . TYR A 1 125 ? 6.384 -0.977 -16.320 1.00 92.25 125 TYR A CA 1
ATOM 945 C C . TYR A 1 125 ? 4.961 -0.860 -15.769 1.00 92.25 125 TYR A C 1
ATOM 947 O O . TYR A 1 125 ? 4.775 -1.078 -14.578 1.00 92.25 125 TYR A O 1
ATOM 955 N N . PHE A 1 126 ? 3.951 -0.564 -16.597 1.00 91.75 126 PHE A N 1
ATOM 956 C CA . PHE A 1 126 ? 2.566 -0.442 -16.132 1.00 91.75 126 PHE A CA 1
ATOM 957 C C . PHE A 1 126 ? 2.075 -1.726 -15.455 1.00 91.75 126 PHE A C 1
ATOM 959 O O . PHE A 1 126 ? 1.512 -1.664 -14.365 1.00 91.75 126 PHE A O 1
ATOM 966 N N . LEU A 1 127 ? 2.313 -2.891 -16.062 1.00 92.56 127 LEU A N 1
ATOM 967 C CA . LEU A 1 127 ? 1.898 -4.170 -15.488 1.00 92.56 127 LEU A CA 1
ATOM 968 C C . LEU A 1 127 ? 2.637 -4.466 -14.176 1.00 92.56 127 LEU A C 1
ATOM 970 O O . LEU A 1 127 ? 2.009 -4.836 -13.181 1.00 92.56 127 LEU A O 1
ATOM 974 N N . PHE A 1 128 ? 3.956 -4.266 -14.167 1.00 94.12 128 PHE A N 1
ATOM 975 C CA . PHE A 1 128 ? 4.795 -4.411 -12.982 1.00 94.12 128 PHE A CA 1
ATOM 976 C C . PHE A 1 128 ? 4.313 -3.497 -11.849 1.00 94.12 128 PHE A C 1
ATOM 978 O O . PHE A 1 128 ? 4.066 -3.955 -10.734 1.00 94.12 128 PHE A O 1
ATOM 985 N N . TRP A 1 129 ? 4.123 -2.216 -12.145 1.00 93.38 129 TRP A N 1
ATOM 986 C CA . TRP A 1 129 ? 3.615 -1.212 -11.223 1.00 93.38 129 TRP A CA 1
ATOM 987 C C . TRP A 1 129 ? 2.230 -1.576 -10.692 1.00 93.38 129 TRP A C 1
ATOM 989 O O . TRP A 1 129 ? 2.014 -1.533 -9.481 1.00 93.38 129 TRP A O 1
ATOM 999 N N . PHE A 1 130 ? 1.301 -1.964 -11.568 1.00 93.00 130 PHE A N 1
ATOM 1000 C CA . PHE A 1 130 ? -0.081 -2.250 -11.201 1.00 93.00 130 PHE A CA 1
ATOM 1001 C C . PHE A 1 130 ? -0.167 -3.444 -10.249 1.00 93.00 130 PHE A C 1
ATOM 1003 O O . PHE A 1 130 ? -0.751 -3.329 -9.171 1.00 93.00 130 PHE A O 1
ATOM 1010 N N . LEU A 1 131 ? 0.459 -4.572 -10.600 1.00 93.50 131 LEU A N 1
ATOM 1011 C CA . LEU A 1 131 ? 0.434 -5.788 -9.782 1.00 93.50 131 LEU A CA 1
ATOM 1012 C C . LEU A 1 131 ? 1.134 -5.591 -8.434 1.00 93.50 131 LEU A C 1
ATOM 1014 O O . LEU A 1 131 ? 0.598 -5.996 -7.396 1.00 93.50 131 LEU A O 1
ATOM 1018 N N . ASN A 1 132 ? 2.295 -4.926 -8.428 1.00 93.75 132 ASN A N 1
ATOM 1019 C CA . ASN A 1 132 ? 2.986 -4.614 -7.180 1.00 93.75 132 ASN A CA 1
ATOM 1020 C C . ASN A 1 132 ? 2.156 -3.666 -6.312 1.00 93.75 132 ASN A C 1
ATOM 1022 O O . ASN A 1 132 ? 1.999 -3.924 -5.122 1.00 93.75 132 ASN A O 1
ATOM 1026 N N . SER A 1 133 ? 1.546 -2.636 -6.902 1.00 93.19 133 SER A N 1
ATOM 1027 C CA . SER A 1 133 ? 0.716 -1.676 -6.171 1.00 93.19 133 SER A CA 1
ATOM 1028 C C . SER A 1 133 ? -0.527 -2.323 -5.565 1.00 93.19 133 SER A C 1
ATOM 1030 O O . SER A 1 133 ? -0.878 -2.005 -4.429 1.00 93.19 133 SER A O 1
ATOM 1032 N N . GLN A 1 134 ? -1.188 -3.244 -6.279 1.00 91.25 134 GLN A N 1
ATOM 1033 C CA . GLN A 1 134 ? -2.321 -3.995 -5.728 1.00 91.25 134 GLN A CA 1
ATOM 1034 C C . GLN A 1 134 ? -1.886 -4.876 -4.558 1.00 91.25 134 GLN A C 1
ATOM 1036 O O . GLN A 1 134 ? -2.513 -4.855 -3.501 1.00 91.25 134 GLN A O 1
ATOM 1041 N N . THR A 1 135 ? -0.792 -5.620 -4.719 1.00 93.12 135 THR A N 1
ATOM 1042 C CA . THR A 1 135 ? -0.294 -6.524 -3.674 1.00 93.12 135 THR A CA 1
ATOM 1043 C C . THR A 1 135 ? 0.136 -5.740 -2.436 1.00 93.12 135 THR A C 1
ATOM 1045 O O . THR A 1 135 ? -0.226 -6.086 -1.314 1.00 93.12 135 THR A O 1
ATOM 1048 N N . PHE A 1 136 ? 0.840 -4.629 -2.635 1.00 93.56 136 PHE A N 1
ATOM 1049 C CA . PHE A 1 136 ? 1.268 -3.736 -1.569 1.00 93.56 136 PHE A CA 1
ATOM 1050 C C . PHE A 1 136 ? 0.070 -3.119 -0.827 1.00 93.56 136 PHE A C 1
ATOM 1052 O O . PHE A 1 136 ? 0.035 -3.120 0.405 1.00 93.56 136 PHE A O 1
ATOM 1059 N N . LEU A 1 137 ? -0.959 -2.676 -1.560 1.00 91.88 137 LEU A N 1
ATOM 1060 C CA . LEU A 1 137 ? -2.204 -2.164 -0.985 1.00 91.88 137 LEU A CA 1
ATOM 1061 C C . LEU A 1 137 ? -2.941 -3.229 -0.164 1.00 91.88 137 LEU A C 1
ATOM 1063 O O . LEU A 1 137 ? -3.349 -2.954 0.965 1.00 91.88 137 LEU A O 1
ATOM 1067 N N . VAL A 1 138 ? -3.098 -4.441 -0.700 1.00 91.62 138 VAL A N 1
ATOM 1068 C CA . VAL A 1 138 ? -3.735 -5.559 0.011 1.00 91.62 138 VAL A CA 1
ATOM 1069 C C . VAL A 1 138 ? -2.972 -5.880 1.296 1.00 91.62 138 VAL A C 1
ATOM 1071 O O . VAL A 1 138 ? -3.597 -5.988 2.351 1.00 91.62 138 VAL A O 1
ATOM 1074 N N . SER A 1 139 ? -1.640 -5.938 1.251 1.00 93.88 139 SER A N 1
ATOM 1075 C CA . SER A 1 139 ? -0.799 -6.186 2.429 1.00 93.88 139 SER A CA 1
ATOM 1076 C C . SER A 1 139 ? -0.912 -5.085 3.485 1.00 93.88 139 SER A C 1
ATOM 1078 O O . SER A 1 139 ? -0.995 -5.385 4.679 1.00 93.88 139 SER A O 1
ATOM 1080 N N . ILE A 1 140 ? -0.985 -3.812 3.082 1.00 90.50 140 ILE A N 1
ATOM 1081 C CA . ILE A 1 140 ? -1.244 -2.704 4.013 1.00 90.50 140 ILE A CA 1
ATOM 1082 C C . ILE A 1 140 ? -2.632 -2.847 4.632 1.00 90.50 140 ILE A C 1
ATOM 1084 O O . ILE A 1 140 ? -2.749 -2.817 5.853 1.00 90.50 140 ILE A O 1
ATOM 1088 N N . LEU A 1 141 ? -3.685 -3.043 3.833 1.00 88.88 141 LEU A N 1
ATOM 1089 C CA . LEU A 1 141 ? -5.054 -3.193 4.342 1.00 88.88 141 LEU A CA 1
ATOM 1090 C C . LEU A 1 141 ? -5.182 -4.385 5.297 1.00 88.88 141 LEU A C 1
ATOM 1092 O O . LEU A 1 141 ? -5.884 -4.294 6.309 1.00 88.88 141 LEU A O 1
ATOM 1096 N N . TYR A 1 142 ? -4.470 -5.470 5.003 1.00 88.94 142 TYR A N 1
ATOM 1097 C CA . TYR A 1 142 ? -4.377 -6.653 5.843 1.00 88.94 142 TYR A CA 1
ATOM 1098 C C . TYR A 1 142 ? -3.634 -6.375 7.158 1.00 88.94 142 TYR A C 1
ATOM 1100 O O . TYR A 1 142 ? -4.157 -6.672 8.233 1.00 88.94 142 TYR A O 1
ATOM 1108 N N . THR A 1 143 ? -2.483 -5.698 7.104 1.00 90.00 143 THR A N 1
ATOM 1109 C CA . THR A 1 143 ? -1.735 -5.254 8.295 1.00 90.00 143 THR A CA 1
ATOM 1110 C C . THR A 1 143 ? -2.603 -4.354 9.168 1.00 90.00 143 THR A C 1
ATOM 1112 O O . THR A 1 143 ? -2.779 -4.609 10.356 1.00 90.00 143 THR A O 1
ATOM 1115 N N . LEU A 1 144 ? -3.241 -3.353 8.560 1.00 86.25 144 LEU A N 1
ATOM 1116 C CA . LEU A 1 144 ? -4.203 -2.458 9.190 1.00 86.25 144 LEU A CA 1
ATOM 1117 C C . LEU A 1 144 ? -5.360 -3.246 9.831 1.00 86.25 144 LEU A C 1
ATOM 1119 O O . LEU A 1 144 ? -5.868 -2.854 10.880 1.00 86.25 144 LEU A O 1
ATOM 1123 N N . PHE A 1 145 ? -5.828 -4.326 9.202 1.00 84.38 145 PHE A N 1
ATOM 1124 C CA . PHE A 1 145 ? -6.900 -5.175 9.725 1.00 84.38 145 PHE A CA 1
ATOM 1125 C C . PHE A 1 145 ? -6.452 -6.015 10.932 1.00 84.38 145 PHE A C 1
ATOM 1127 O O . PHE A 1 145 ? -7.184 -6.098 11.924 1.00 84.38 145 PHE A O 1
ATOM 1134 N N . ILE A 1 146 ? -5.247 -6.592 10.911 1.00 85.06 146 ILE A N 1
ATOM 1135 C CA . ILE A 1 146 ? -4.676 -7.315 12.058 1.00 85.06 146 ILE A CA 1
ATOM 1136 C C . ILE A 1 146 ? -4.404 -6.351 13.219 1.00 85.06 146 ILE A C 1
ATOM 1138 O O . ILE A 1 146 ? -4.865 -6.592 14.337 1.00 85.06 146 ILE A O 1
ATOM 1142 N N . LEU A 1 147 ? -3.772 -5.210 12.950 1.00 83.69 147 LEU A N 1
ATOM 1143 C CA . LEU A 1 147 ? -3.431 -4.187 13.943 1.00 83.69 147 LEU A CA 1
ATOM 1144 C C . LEU A 1 147 ? -4.603 -3.263 14.314 1.00 83.69 147 LEU A C 1
ATOM 1146 O O . LEU A 1 147 ? -4.412 -2.225 14.933 1.00 83.69 147 LEU A O 1
ATOM 1150 N N . SER A 1 148 ? -5.848 -3.643 14.022 1.00 79.00 148 SER A N 1
ATOM 1151 C CA . SER A 1 148 ? -7.027 -2.797 14.267 1.00 79.00 148 SER A CA 1
ATOM 1152 C C . SER A 1 148 ? -7.224 -2.333 15.722 1.00 79.00 148 SER A C 1
ATOM 1154 O O . SER A 1 148 ? -8.005 -1.414 15.953 1.00 79.00 148 SER A O 1
ATOM 1156 N N . HIS A 1 149 ? -6.589 -2.996 16.696 1.00 73.44 149 HIS A N 1
ATOM 1157 C CA . HIS A 1 149 ? -6.713 -2.703 18.129 1.00 73.44 149 HIS A CA 1
ATOM 1158 C C . HIS A 1 149 ? -5.491 -1.987 18.729 1.00 73.44 149 HIS A C 1
ATOM 1160 O O . HIS A 1 149 ? -5.532 -1.650 19.909 1.00 73.44 149 HIS A O 1
ATOM 1166 N N . VAL A 1 150 ? -4.420 -1.742 17.960 1.00 74.06 150 VAL A N 1
ATOM 1167 C CA . VAL A 1 150 ? -3.226 -1.055 18.482 1.00 74.06 150 VAL A CA 1
ATOM 1168 C C . VAL A 1 150 ? -3.342 0.466 18.368 1.00 74.06 150 VAL A C 1
ATOM 1170 O O . VAL A 1 150 ? -4.143 1.008 17.602 1.00 74.06 150 VAL A O 1
ATOM 1173 N N . THR A 1 151 ? -2.524 1.176 19.143 1.00 72.44 151 THR A N 1
ATOM 1174 C CA . THR A 1 151 ? -2.470 2.641 19.146 1.00 72.44 151 THR A CA 1
ATOM 1175 C C . THR A 1 151 ? -2.066 3.186 17.773 1.00 72.44 151 THR A C 1
ATOM 1177 O O . THR A 1 151 ? -1.073 2.760 17.192 1.00 72.44 151 THR A O 1
ATOM 1180 N N . ARG A 1 152 ? -2.795 4.193 17.271 1.00 73.62 152 ARG A N 1
ATOM 1181 C CA . ARG A 1 152 ? -2.613 4.754 15.913 1.00 73.62 152 ARG A CA 1
ATOM 1182 C C . ARG A 1 152 ? -1.225 5.322 15.632 1.00 73.62 152 ARG A C 1
ATOM 1184 O O . ARG A 1 152 ? -0.811 5.331 14.481 1.00 73.62 152 ARG A O 1
ATOM 1191 N N . PHE A 1 153 ? -0.501 5.766 16.659 1.00 74.81 153 PHE A N 1
ATOM 1192 C CA . PHE A 1 153 ? 0.877 6.246 16.510 1.00 74.81 153 PHE A CA 1
ATOM 1193 C C . PHE A 1 153 ? 1.815 5.167 15.951 1.00 74.81 153 PHE A C 1
ATOM 1195 O O . PHE A 1 153 ? 2.701 5.480 15.164 1.00 74.81 153 PHE A O 1
ATOM 1202 N N . ILE A 1 154 ? 1.562 3.893 16.270 1.00 77.62 154 ILE A N 1
ATOM 1203 C CA . ILE A 1 154 ? 2.336 2.747 15.763 1.00 77.62 154 ILE A CA 1
ATOM 1204 C C . ILE A 1 154 ? 2.069 2.516 14.262 1.00 77.62 154 ILE A C 1
ATOM 1206 O O . ILE A 1 154 ? 2.863 1.884 13.576 1.00 77.62 154 ILE A O 1
ATOM 1210 N N . LEU A 1 155 ? 0.977 3.070 13.725 1.00 80.56 155 LEU A N 1
ATOM 1211 C CA . LEU A 1 155 ? 0.573 2.937 12.323 1.00 80.56 155 LEU A CA 1
ATOM 1212 C C . LEU A 1 155 ? 1.158 4.021 11.412 1.00 80.56 155 LEU A C 1
ATOM 1214 O O . LEU A 1 155 ? 1.165 3.857 10.194 1.00 80.56 155 LEU A O 1
ATOM 1218 N N . ALA A 1 156 ? 1.664 5.118 11.982 1.00 85.00 156 ALA A N 1
ATOM 1219 C CA . ALA A 1 156 ? 2.236 6.218 11.210 1.00 85.00 156 ALA A CA 1
ATOM 1220 C C . ALA A 1 156 ? 3.402 5.779 10.295 1.00 85.00 156 ALA A C 1
ATOM 1222 O O . ALA A 1 156 ? 3.394 6.167 9.126 1.00 85.00 156 ALA A O 1
ATOM 1223 N N . PRO A 1 157 ? 4.350 4.921 10.732 1.00 88.50 157 PRO A N 1
ATOM 1224 C CA . PRO A 1 157 ? 5.408 4.416 9.855 1.00 88.50 157 PRO A CA 1
ATOM 1225 C C . PRO A 1 157 ? 4.873 3.643 8.646 1.00 88.50 157 PRO A C 1
ATOM 1227 O O . PRO A 1 157 ? 5.422 3.766 7.557 1.00 88.50 157 PRO A O 1
ATOM 1230 N N . LEU A 1 158 ? 3.776 2.893 8.808 1.00 86.62 158 LEU A N 1
ATOM 1231 C CA . LEU A 1 158 ? 3.148 2.152 7.712 1.00 86.62 158 LEU A CA 1
ATOM 1232 C C . LEU A 1 158 ? 2.570 3.103 6.654 1.00 86.62 158 LEU A C 1
ATOM 1234 O O . LEU A 1 158 ? 2.674 2.837 5.459 1.00 86.62 158 LEU A O 1
ATOM 1238 N N . PHE A 1 159 ? 2.005 4.233 7.086 1.00 86.50 159 PHE A N 1
ATOM 1239 C CA . PHE A 1 159 ? 1.523 5.274 6.181 1.00 86.50 159 PHE A CA 1
ATOM 1240 C C . PHE A 1 159 ? 2.672 5.949 5.420 1.00 86.50 159 PHE A C 1
ATOM 1242 O O . PHE A 1 159 ? 2.596 6.102 4.201 1.00 86.50 159 PHE A O 1
ATOM 1249 N N . PHE A 1 160 ? 3.758 6.307 6.114 1.00 89.75 160 PHE A N 1
ATOM 1250 C CA . PHE A 1 160 ? 4.942 6.886 5.472 1.00 89.75 160 PHE A CA 1
ATOM 1251 C C . PHE A 1 160 ? 5.606 5.914 4.494 1.00 89.75 160 PHE A C 1
ATOM 1253 O O . PHE A 1 160 ? 5.977 6.329 3.398 1.00 89.75 160 PHE A O 1
ATOM 1260 N N . LEU A 1 161 ? 5.681 4.627 4.844 1.00 91.25 161 LEU A N 1
ATOM 1261 C CA . LEU A 1 161 ? 6.166 3.570 3.955 1.00 91.25 161 LEU A CA 1
ATOM 1262 C C . LEU A 1 161 ? 5.304 3.459 2.692 1.00 91.25 161 LEU A C 1
ATOM 1264 O O . LEU A 1 161 ? 5.819 3.260 1.593 1.00 91.25 161 LEU A O 1
ATOM 1268 N N . ALA A 1 162 ? 3.985 3.612 2.831 1.00 89.81 162 ALA A N 1
ATOM 1269 C CA . ALA A 1 162 ? 3.092 3.593 1.685 1.00 89.81 162 ALA A CA 1
ATOM 1270 C C . ALA A 1 162 ? 3.311 4.787 0.758 1.00 89.81 162 ALA A C 1
ATOM 1272 O O . ALA A 1 162 ? 3.430 4.620 -0.454 1.00 89.81 162 ALA A O 1
ATOM 1273 N N . ALA A 1 163 ? 3.413 5.987 1.327 1.00 89.69 163 ALA A N 1
ATOM 1274 C CA . ALA A 1 163 ? 3.694 7.192 0.561 1.00 89.69 163 ALA A CA 1
ATOM 1275 C C . ALA A 1 163 ? 5.049 7.103 -0.165 1.00 89.69 163 ALA A C 1
ATOM 1277 O O . ALA A 1 163 ? 5.130 7.451 -1.344 1.00 89.69 163 ALA A O 1
ATOM 1278 N N . SER A 1 164 ? 6.094 6.596 0.500 1.00 92.56 164 SER A N 1
ATOM 1279 C CA . SER A 1 164 ? 7.427 6.472 -0.099 1.00 92.56 164 SER A CA 1
ATOM 1280 C C . SER A 1 164 ? 7.468 5.448 -1.234 1.00 92.56 164 SER A C 1
ATOM 1282 O O . SER A 1 164 ? 8.107 5.705 -2.252 1.00 92.56 164 SER A O 1
ATOM 1284 N N . TYR A 1 165 ? 6.739 4.335 -1.106 1.00 93.88 165 TYR A N 1
ATOM 1285 C CA . TYR A 1 165 ? 6.609 3.321 -2.157 1.00 93.88 165 TYR A CA 1
ATOM 1286 C C . TYR A 1 165 ? 6.042 3.927 -3.442 1.00 93.88 165 TYR A C 1
ATOM 1288 O O . TYR A 1 165 ? 6.613 3.810 -4.527 1.00 93.88 165 TYR A O 1
ATOM 1296 N N . PHE A 1 166 ? 4.921 4.629 -3.303 1.00 91.44 166 PHE A N 1
ATOM 1297 C CA . PHE A 1 166 ? 4.229 5.223 -4.433 1.00 91.44 166 PHE A CA 1
ATOM 1298 C C . PHE A 1 166 ? 5.030 6.351 -5.084 1.00 91.44 166 PHE A C 1
ATOM 1300 O O . PHE A 1 166 ? 5.073 6.432 -6.312 1.00 91.44 166 PHE A O 1
ATOM 1307 N N . LEU A 1 167 ? 5.708 7.174 -4.277 1.00 90.38 167 LEU A N 1
ATOM 1308 C CA . LEU A 1 167 ? 6.617 8.207 -4.769 1.00 90.38 167 LEU A CA 1
ATOM 1309 C C . LEU A 1 167 ? 7.789 7.602 -5.548 1.00 90.38 167 LEU A C 1
ATOM 1311 O O . LEU A 1 167 ? 8.124 8.101 -6.621 1.00 90.38 167 LEU A O 1
ATOM 1315 N N . SER A 1 168 ? 8.382 6.518 -5.038 1.00 93.19 168 SER A N 1
ATOM 1316 C CA . SER A 1 168 ? 9.446 5.797 -5.734 1.00 93.19 168 SER A CA 1
ATOM 1317 C C . SER A 1 168 ? 8.970 5.338 -7.109 1.00 93.19 168 SER A C 1
ATOM 1319 O O . SER A 1 168 ? 9.572 5.715 -8.112 1.00 93.19 168 SER A O 1
ATOM 1321 N N . MET A 1 169 ? 7.830 4.650 -7.186 1.00 92.12 169 MET A N 1
ATOM 1322 C CA . MET A 1 169 ? 7.273 4.240 -8.473 1.00 92.12 169 MET A CA 1
ATOM 1323 C C . MET A 1 169 ? 7.042 5.433 -9.414 1.00 92.12 169 MET A C 1
ATOM 1325 O O . MET A 1 169 ? 7.395 5.340 -10.585 1.00 92.12 169 MET A O 1
ATOM 1329 N N . THR A 1 170 ? 6.539 6.575 -8.925 1.00 91.62 170 THR A N 1
ATOM 1330 C CA . THR A 1 170 ? 6.319 7.787 -9.744 1.00 91.62 170 THR A CA 1
ATOM 1331 C C . THR A 1 170 ? 7.609 8.301 -10.375 1.00 91.62 170 THR A C 1
ATOM 1333 O O . THR A 1 170 ? 7.591 8.708 -11.538 1.00 91.62 170 THR A O 1
ATOM 1336 N N . ILE A 1 171 ? 8.709 8.293 -9.618 1.00 90.50 171 ILE A N 1
ATOM 1337 C CA . ILE A 1 171 ? 10.021 8.772 -10.070 1.00 90.50 171 ILE A CA 1
ATOM 1338 C C . ILE A 1 171 ? 10.629 7.813 -11.097 1.00 90.50 171 ILE A C 1
ATOM 1340 O O . ILE A 1 171 ? 11.235 8.267 -12.065 1.00 90.50 171 ILE A O 1
ATOM 1344 N N . LEU A 1 172 ? 10.443 6.504 -10.914 1.00 92.88 172 LEU A N 1
ATOM 1345 C CA . LEU A 1 172 ? 11.002 5.491 -11.809 1.00 92.88 172 LEU A CA 1
ATOM 1346 C C . LEU A 1 172 ? 10.236 5.340 -13.133 1.00 92.88 172 LEU A C 1
ATOM 1348 O O . LEU A 1 172 ? 10.723 4.647 -14.026 1.00 92.88 172 LEU A O 1
ATOM 1352 N N . ALA A 1 173 ? 9.061 5.958 -13.279 1.00 92.69 173 ALA A N 1
ATOM 1353 C CA . ALA A 1 173 ? 8.229 5.822 -14.470 1.00 92.69 173 ALA A CA 1
ATOM 1354 C C . ALA A 1 173 ? 8.977 6.237 -15.761 1.00 92.69 173 ALA A C 1
ATOM 1356 O O . ALA A 1 173 ? 9.572 7.316 -15.802 1.00 92.69 173 ALA A O 1
ATOM 1357 N N . PRO A 1 174 ? 8.904 5.433 -16.842 1.00 90.25 174 PRO A N 1
ATOM 1358 C CA . PRO A 1 174 ? 9.616 5.706 -18.097 1.00 90.25 174 PRO A CA 1
ATOM 1359 C C . PRO A 1 174 ? 8.947 6.799 -18.948 1.00 90.25 174 PRO A C 1
ATOM 1361 O O . PRO A 1 174 ? 9.552 7.322 -19.884 1.00 90.25 174 PRO A O 1
ATOM 1364 N N . SER A 1 175 ? 7.692 7.153 -18.638 1.00 87.69 175 SER A N 1
ATOM 1365 C CA . SER A 1 175 ? 6.934 8.192 -19.337 1.00 87.69 175 SER A CA 1
ATOM 1366 C C . SER A 1 175 ? 6.217 9.133 -18.369 1.00 87.69 175 SER A C 1
ATOM 1368 O O . SER A 1 175 ? 5.767 8.742 -17.287 1.00 87.69 175 SER A O 1
ATOM 1370 N N . SER A 1 176 ? 6.065 10.396 -18.776 1.00 86.00 176 SER A N 1
ATOM 1371 C CA . SER A 1 176 ? 5.358 11.414 -17.987 1.00 86.00 176 SER A CA 1
ATOM 1372 C C . SER A 1 176 ? 3.876 11.084 -17.797 1.00 86.00 176 SER A C 1
ATOM 1374 O O . SER A 1 176 ? 3.312 11.397 -16.752 1.00 86.00 176 SER A O 1
ATOM 1376 N N . ILE A 1 177 ? 3.253 10.414 -18.774 1.00 87.75 177 ILE A N 1
ATOM 1377 C CA . ILE A 1 177 ? 1.854 9.975 -18.687 1.00 87.75 177 ILE A CA 1
ATOM 1378 C C . ILE A 1 177 ? 1.707 8.922 -17.590 1.00 87.75 177 ILE A C 1
ATOM 1380 O O . ILE A 1 177 ? 0.845 9.061 -16.726 1.00 87.75 177 ILE A O 1
ATOM 1384 N N . LEU A 1 178 ? 2.568 7.900 -17.577 1.00 88.31 178 LEU A N 1
ATOM 1385 C CA . LEU A 1 178 ? 2.525 6.851 -16.556 1.00 88.31 178 LEU A CA 1
ATOM 1386 C C . LEU A 1 178 ? 2.842 7.400 -15.163 1.00 88.31 178 LEU A C 1
ATOM 1388 O O . LEU A 1 178 ? 2.185 7.023 -14.196 1.00 88.31 178 LEU A O 1
ATOM 1392 N N . SER A 1 179 ? 3.776 8.349 -15.069 1.00 90.94 179 SER A N 1
ATOM 1393 C CA . SER A 1 179 ? 4.054 9.076 -13.827 1.00 90.94 179 SER A CA 1
ATOM 1394 C C . SER A 1 179 ? 2.816 9.839 -13.322 1.00 90.94 179 SER A C 1
ATOM 1396 O O . SER A 1 179 ? 2.458 9.737 -12.148 1.00 90.94 179 SER A O 1
ATOM 1398 N N . ALA A 1 180 ? 2.095 10.536 -14.210 1.00 90.69 180 ALA A N 1
ATOM 1399 C CA . ALA A 1 180 ? 0.865 11.251 -13.863 1.00 90.69 180 ALA A CA 1
ATOM 1400 C C . ALA A 1 180 ? -0.273 10.302 -13.452 1.00 90.69 180 ALA A C 1
ATOM 1402 O O . ALA A 1 180 ? -0.936 10.538 -12.442 1.00 90.69 180 ALA A O 1
ATOM 1403 N N . VAL A 1 181 ? -0.474 9.203 -14.189 1.00 91.25 181 VAL A N 1
ATOM 1404 C CA . VAL A 1 181 ? -1.440 8.150 -13.833 1.00 91.25 181 VAL A CA 1
ATOM 1405 C C . VAL A 1 181 ? -1.125 7.586 -12.452 1.00 91.25 181 VAL A C 1
ATOM 1407 O O . VAL A 1 181 ? -2.034 7.466 -11.627 1.00 91.25 181 VAL A O 1
ATOM 1410 N N . ASN A 1 182 ? 0.153 7.308 -12.167 1.00 91.75 182 ASN A N 1
ATOM 1411 C CA . ASN A 1 182 ? 0.558 6.867 -10.842 1.00 91.75 182 ASN A CA 1
ATOM 1412 C C . ASN A 1 182 ? 0.202 7.924 -9.793 1.00 91.75 182 ASN A C 1
ATOM 1414 O O . ASN A 1 182 ? -0.471 7.583 -8.834 1.00 91.75 182 ASN A O 1
ATOM 1418 N N . MET A 1 183 ? 0.526 9.206 -9.994 1.00 90.62 183 MET A N 1
ATOM 1419 C CA . MET A 1 183 ? 0.180 10.284 -9.050 1.00 90.62 183 MET A CA 1
ATOM 1420 C C . MET A 1 183 ? -1.314 10.344 -8.705 1.00 90.62 183 MET A C 1
ATOM 1422 O O . MET A 1 183 ? -1.664 10.449 -7.527 1.00 90.62 183 MET A O 1
ATOM 1426 N N . PHE A 1 184 ? -2.206 10.221 -9.692 1.00 92.44 184 PHE A N 1
ATOM 1427 C CA . PHE A 1 184 ? -3.647 10.137 -9.426 1.00 92.44 184 PHE A CA 1
ATOM 1428 C C . PHE A 1 184 ? -4.007 8.894 -8.608 1.00 92.44 184 PHE A C 1
ATOM 1430 O O . PHE A 1 184 ? -4.785 8.976 -7.654 1.00 92.44 184 PHE A O 1
ATOM 1437 N N . TYR A 1 185 ? -3.410 7.753 -8.947 1.00 91.06 185 TYR A N 1
ATOM 1438 C CA . TYR A 1 185 ? -3.583 6.513 -8.205 1.00 91.06 185 TYR A CA 1
ATOM 1439 C C . TYR A 1 185 ? -3.060 6.620 -6.759 1.00 91.06 185 TYR A C 1
ATOM 1441 O O . TYR A 1 185 ? -3.735 6.157 -5.843 1.00 91.06 185 TYR A O 1
ATOM 1449 N N . VAL A 1 186 ? -1.934 7.304 -6.514 1.00 88.62 186 VAL A N 1
ATOM 1450 C CA . VAL A 1 186 ? -1.393 7.559 -5.165 1.00 88.62 186 VAL A CA 1
ATOM 1451 C C . VAL A 1 186 ? -2.408 8.312 -4.315 1.00 88.62 186 VAL A C 1
ATOM 1453 O O . VAL A 1 186 ? -2.705 7.901 -3.193 1.00 88.62 186 VAL A O 1
ATOM 1456 N N . ILE A 1 187 ? -2.968 9.401 -4.847 1.00 90.19 187 ILE A N 1
ATOM 1457 C CA . ILE A 1 187 ? -3.956 10.218 -4.133 1.00 90.19 187 ILE A CA 1
ATOM 1458 C C . ILE A 1 187 ? -5.187 9.370 -3.797 1.00 90.19 187 ILE A C 1
ATOM 1460 O O . ILE A 1 187 ? -5.661 9.388 -2.657 1.00 90.19 187 ILE A O 1
ATOM 1464 N N . LEU A 1 188 ? -5.666 8.573 -4.757 1.00 91.06 188 LEU A N 1
ATOM 1465 C CA . LEU A 1 188 ? -6.778 7.650 -4.547 1.00 91.06 188 LEU A CA 1
ATOM 1466 C C . LEU A 1 188 ? -6.464 6.641 -3.433 1.00 91.06 188 LEU A C 1
ATOM 1468 O O . LEU A 1 188 ? -7.266 6.480 -2.515 1.00 91.06 188 LEU A O 1
ATOM 1472 N N . VAL A 1 189 ? -5.293 6.005 -3.456 1.00 88.25 189 VAL A N 1
ATOM 1473 C CA . VAL A 1 189 ? -4.906 5.001 -2.457 1.00 88.25 189 VAL A CA 1
ATOM 1474 C C . VAL A 1 189 ? -4.728 5.608 -1.067 1.00 88.25 189 VAL A C 1
ATOM 1476 O O . VAL A 1 189 ? -5.271 5.069 -0.101 1.00 88.25 189 VAL A O 1
ATOM 1479 N N . LEU A 1 190 ? -4.029 6.738 -0.935 1.00 87.75 190 LEU A N 1
ATOM 1480 C CA . LEU A 1 190 ? -3.854 7.404 0.360 1.00 87.75 190 LEU A CA 1
ATOM 1481 C C . LEU A 1 190 ? -5.202 7.867 0.932 1.00 87.75 190 LEU A C 1
ATOM 1483 O O . LEU A 1 190 ? -5.448 7.718 2.133 1.00 87.75 190 LEU A O 1
ATOM 1487 N N . SER A 1 191 ? -6.112 8.357 0.082 1.00 88.81 191 SER A N 1
ATOM 1488 C CA . SER A 1 191 ? -7.473 8.704 0.508 1.00 88.81 191 SER A CA 1
ATOM 1489 C C . SER A 1 191 ? -8.271 7.474 0.959 1.00 88.81 191 SER A C 1
ATOM 1491 O O . SER A 1 191 ? -8.958 7.533 1.975 1.00 88.81 191 SER A O 1
ATOM 1493 N N . LEU A 1 192 ? -8.128 6.331 0.281 1.00 87.81 192 LEU A N 1
ATOM 1494 C CA . LEU A 1 192 ? -8.787 5.081 0.661 1.00 87.81 192 LEU A CA 1
ATOM 1495 C C . LEU A 1 192 ? -8.271 4.552 2.006 1.00 87.81 192 LEU A C 1
ATOM 1497 O O . LEU A 1 192 ? -9.070 4.186 2.867 1.00 87.81 192 LEU A O 1
ATOM 1501 N N . VAL A 1 193 ? -6.950 4.528 2.204 1.00 86.31 193 VAL A N 1
ATOM 1502 C CA . VAL A 1 193 ? -6.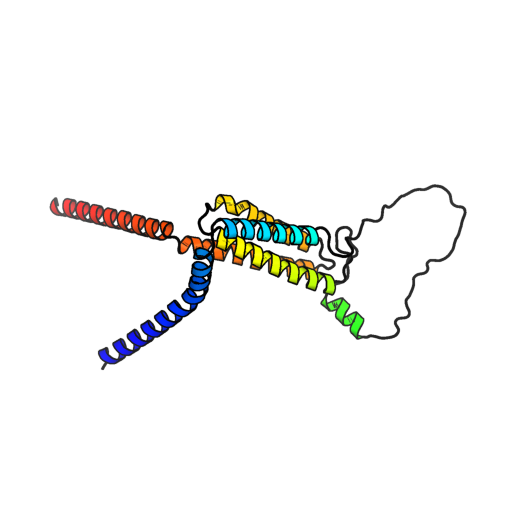323 4.057 3.450 1.00 86.31 193 VAL A CA 1
ATOM 1503 C C . VAL A 1 193 ? -6.757 4.924 4.634 1.00 86.31 193 VAL A C 1
ATOM 1505 O O . VAL A 1 193 ? -7.244 4.402 5.639 1.00 86.31 193 VAL A O 1
ATOM 1508 N N . THR A 1 194 ? -6.677 6.250 4.492 1.00 84.75 194 THR A N 1
ATOM 1509 C CA . THR A 1 194 ? -7.117 7.182 5.542 1.00 84.75 194 THR A CA 1
ATOM 1510 C C . THR A 1 194 ? -8.620 7.091 5.803 1.00 84.75 194 THR A C 1
ATOM 1512 O O . THR A 1 194 ? -9.038 7.108 6.960 1.00 84.75 194 THR A O 1
ATOM 1515 N N . LEU A 1 195 ? -9.446 6.912 4.765 1.00 88.19 195 LEU A N 1
ATOM 1516 C CA . LEU A 1 195 ? -10.885 6.693 4.911 1.00 88.19 195 LEU A CA 1
ATOM 1517 C C . LEU A 1 195 ? -11.182 5.430 5.726 1.00 88.19 195 LEU A C 1
ATOM 1519 O O . LEU A 1 195 ? -12.010 5.474 6.636 1.00 88.19 195 LEU A O 1
ATOM 1523 N N . VAL A 1 196 ? -10.508 4.311 5.443 1.00 85.00 196 VAL A N 1
ATOM 1524 C CA . VAL A 1 196 ? -10.670 3.059 6.201 1.00 85.00 196 VAL A CA 1
ATOM 1525 C C . VAL A 1 196 ? -10.322 3.267 7.675 1.00 85.00 196 VAL A C 1
ATOM 1527 O O . VAL A 1 196 ? -11.077 2.826 8.549 1.00 85.00 196 VAL A O 1
ATOM 1530 N N . ASP A 1 197 ? -9.240 3.982 7.971 1.00 82.81 197 ASP A N 1
ATOM 1531 C CA . ASP A 1 197 ? -8.838 4.275 9.347 1.00 82.81 197 ASP A CA 1
ATOM 1532 C C . ASP A 1 197 ? -9.814 5.221 10.063 1.00 82.81 197 ASP A C 1
ATOM 1534 O O . ASP A 1 197 ? -10.168 4.981 11.222 1.00 82.81 197 ASP A O 1
ATOM 1538 N N . VAL A 1 198 ? -10.345 6.238 9.376 1.00 85.06 198 VAL A N 1
ATOM 1539 C CA . VAL A 1 198 ? -11.395 7.125 9.910 1.00 85.06 198 VAL A CA 1
ATOM 1540 C C . VAL A 1 198 ? -12.687 6.351 10.181 1.00 85.06 198 VAL A C 1
ATOM 1542 O O . VAL A 1 198 ? -13.298 6.521 11.239 1.00 85.06 198 VAL A O 1
ATOM 1545 N N . LEU A 1 199 ? -13.098 5.460 9.277 1.00 85.62 199 LEU A N 1
ATOM 1546 C CA . LEU A 1 199 ? -14.284 4.619 9.461 1.00 85.62 199 LEU A CA 1
ATOM 1547 C C . LEU A 1 199 ? -14.128 3.681 10.662 1.00 85.62 199 LEU A C 1
ATOM 1549 O O . LEU A 1 199 ? -15.067 3.509 11.446 1.00 85.62 199 LEU A O 1
ATOM 1553 N N . ARG A 1 200 ? -12.941 3.096 10.849 1.00 81.44 200 ARG A N 1
ATOM 1554 C CA . ARG A 1 200 ? -12.627 2.287 12.036 1.00 81.44 200 ARG A CA 1
ATOM 1555 C C . ARG A 1 200 ? -12.644 3.119 13.305 1.00 81.44 200 ARG A C 1
ATOM 1557 O O . ARG A 1 200 ? -13.204 2.667 14.303 1.00 81.44 200 ARG A O 1
ATOM 1564 N N . TYR A 1 201 ? -12.096 4.332 13.263 1.00 82.31 201 TYR A N 1
ATOM 1565 C CA . TYR A 1 201 ? -12.154 5.251 14.391 1.00 82.31 201 TYR A CA 1
ATOM 1566 C C . TYR A 1 201 ? -13.598 5.562 14.782 1.00 82.31 201 TYR A C 1
ATOM 1568 O O . TYR A 1 201 ? -13.961 5.396 15.944 1.00 82.31 201 TYR A O 1
ATOM 1576 N N . TYR A 1 202 ? -14.436 5.930 13.814 1.00 82.12 202 TYR A N 1
ATOM 1577 C CA . TYR A 1 202 ? -15.843 6.240 14.053 1.00 82.12 202 TYR A CA 1
ATOM 1578 C C . TYR A 1 202 ? -16.620 5.039 14.617 1.00 82.12 202 TYR A C 1
ATOM 1580 O O . TYR A 1 202 ? -17.523 5.196 15.436 1.00 82.12 202 TYR A O 1
ATOM 1588 N N . LYS A 1 203 ? -16.269 3.816 14.201 1.00 80.94 203 LYS A N 1
ATOM 1589 C CA . LYS A 1 203 ? -16.887 2.578 14.702 1.00 80.94 203 LYS A CA 1
ATOM 1590 C C . LYS A 1 203 ? -16.366 2.153 16.086 1.00 80.94 203 LYS A C 1
ATOM 1592 O O . LYS A 1 203 ? -16.977 1.285 16.709 1.00 80.94 203 LYS A O 1
ATOM 1597 N N . SER A 1 204 ? -15.264 2.727 16.569 1.00 79.00 204 SER A N 1
ATOM 1598 C CA . SER A 1 204 ? -14.640 2.353 17.842 1.00 79.00 204 SER A CA 1
ATOM 1599 C C . SER A 1 204 ? -15.555 2.639 19.042 1.00 79.00 204 SER A C 1
ATOM 1601 O O . SER A 1 204 ? -16.226 3.672 19.097 1.00 79.00 204 SER A O 1
ATOM 1603 N N . ALA A 1 205 ? -15.552 1.741 20.034 1.00 77.19 205 ALA A N 1
ATOM 1604 C CA . ALA A 1 205 ? -16.307 1.907 21.279 1.00 77.19 205 ALA A CA 1
ATOM 1605 C C . ALA A 1 205 ? -15.943 3.218 21.997 1.00 77.19 205 ALA A C 1
ATOM 1607 O O . ALA A 1 205 ? -16.836 3.947 22.422 1.00 77.19 205 ALA A O 1
ATOM 1608 N N . ASN A 1 206 ? -14.655 3.573 21.993 1.00 79.00 206 ASN A N 1
ATOM 1609 C CA . ASN A 1 206 ? -14.133 4.800 22.598 1.00 79.00 206 ASN A CA 1
ATOM 1610 C C . ASN A 1 206 ? -14.758 6.057 21.974 1.00 79.00 206 ASN A C 1
ATOM 1612 O O . ASN A 1 206 ? -15.065 7.023 22.668 1.00 79.00 206 ASN A O 1
ATOM 1616 N N . PHE A 1 207 ? -14.990 6.052 20.656 1.00 80.00 207 PHE A N 1
ATOM 1617 C CA . PHE A 1 207 ? -15.638 7.174 19.976 1.00 80.00 207 PHE A CA 1
ATOM 1618 C C . PHE A 1 207 ? -17.120 7.282 20.357 1.00 80.00 207 PHE A C 1
ATOM 1620 O O . PHE A 1 207 ? -17.635 8.377 20.591 1.00 80.00 207 PHE A O 1
ATOM 1627 N N . LYS A 1 208 ? -17.808 6.141 20.475 1.00 81.81 208 LYS A N 1
ATOM 1628 C CA . LYS A 1 208 ? -19.207 6.092 20.914 1.00 81.81 208 LYS A CA 1
ATOM 1629 C C . LYS A 1 208 ? -19.364 6.586 22.355 1.00 81.81 208 LYS A C 1
ATOM 1631 O O . LYS A 1 208 ? -20.281 7.355 22.634 1.00 81.81 208 LYS A O 1
ATOM 1636 N N . GLU A 1 209 ? -18.462 6.182 23.242 1.00 85.69 209 GLU A N 1
ATOM 1637 C CA . GLU A 1 209 ? -18.404 6.645 24.627 1.00 85.69 209 GLU A CA 1
ATOM 1638 C C . GLU A 1 209 ? -18.154 8.153 24.701 1.00 85.69 209 GLU A C 1
ATOM 1640 O O . GLU A 1 209 ? -18.925 8.874 25.328 1.00 85.69 209 GLU A O 1
ATOM 1645 N N . TRP A 1 210 ? -17.174 8.663 23.956 1.00 83.62 210 TRP A N 1
ATOM 1646 C CA . TRP A 1 210 ? -16.896 10.096 23.877 1.00 83.62 210 TRP A CA 1
ATOM 1647 C C . TRP A 1 210 ? -18.093 10.921 23.372 1.00 83.62 210 TRP A C 1
ATOM 1649 O O . TRP A 1 210 ? -18.380 11.994 23.913 1.00 83.62 210 TRP A O 1
ATOM 1659 N N . ILE A 1 211 ? -18.844 10.426 22.377 1.00 85.00 211 ILE A N 1
ATOM 1660 C CA . ILE A 1 211 ? -20.091 11.076 21.934 1.00 85.00 211 ILE A CA 1
ATOM 1661 C C . ILE A 1 211 ? -21.117 11.098 23.069 1.00 85.00 211 ILE A C 1
ATOM 16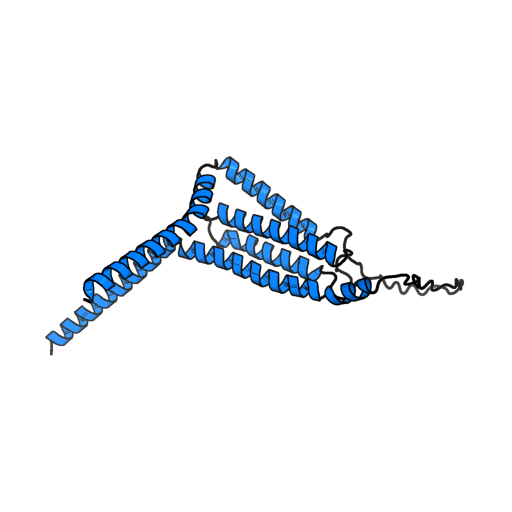63 O O . ILE A 1 211 ? -21.774 12.120 23.277 1.00 85.00 211 ILE A O 1
ATOM 1667 N N . ASN A 1 212 ? -21.277 9.985 23.786 1.00 88.62 212 ASN A N 1
ATOM 1668 C CA . ASN A 1 212 ? -22.226 9.888 24.891 1.00 88.62 212 ASN A CA 1
ATOM 1669 C C . ASN A 1 212 ? -21.850 10.840 26.035 1.00 88.62 212 ASN A C 1
ATOM 1671 O O . ASN A 1 212 ? -22.722 11.556 26.521 1.00 88.62 212 ASN A O 1
ATOM 1675 N N . LEU A 1 213 ? -20.564 10.938 26.384 1.00 89.25 213 LEU A N 1
ATOM 1676 C CA . LEU A 1 213 ? -20.053 11.891 27.372 1.00 89.25 213 LEU A CA 1
ATOM 1677 C C . LEU A 1 213 ? -20.337 13.337 26.954 1.00 89.25 213 LEU A C 1
ATOM 1679 O O . LEU A 1 213 ? -20.874 14.116 27.739 1.00 89.25 213 LEU A O 1
ATOM 1683 N N . ARG A 1 214 ? -20.080 13.700 25.691 1.00 88.38 214 ARG A N 1
ATOM 1684 C CA . ARG A 1 214 ? -20.417 15.040 25.182 1.00 88.38 214 ARG A CA 1
ATOM 1685 C C . ARG A 1 214 ? -21.911 15.344 25.246 1.00 88.38 214 ARG A C 1
ATOM 1687 O O . ARG A 1 214 ? -22.282 16.480 25.538 1.00 88.38 214 ARG A O 1
ATOM 1694 N N . LYS A 1 215 ? -22.769 14.361 24.956 1.00 88.25 215 LYS A N 1
ATOM 1695 C CA . LYS A 1 215 ? -24.227 14.511 25.079 1.00 88.25 215 LYS A CA 1
ATOM 1696 C C . LYS A 1 215 ? -24.649 14.681 26.536 1.00 88.25 215 LYS A C 1
ATOM 1698 O O . LYS A 1 215 ? -25.474 15.547 26.800 1.00 88.25 215 LYS A O 1
ATOM 1703 N N . ALA A 1 216 ? -24.063 13.920 27.460 1.00 87.25 216 ALA A N 1
ATOM 1704 C CA . ALA A 1 216 ? -24.338 14.025 28.891 1.00 87.25 216 ALA A CA 1
ATOM 1705 C C . ALA A 1 216 ? -23.930 15.396 29.456 1.00 87.25 216 ALA A C 1
ATOM 1707 O O . ALA A 1 216 ? -24.734 16.043 30.121 1.00 87.25 216 ALA A O 1
ATOM 1708 N N . VAL A 1 217 ? -22.737 15.895 29.108 1.00 86.38 217 VAL A N 1
ATOM 1709 C CA . VAL A 1 217 ? -22.258 17.229 29.522 1.00 86.38 217 VAL A CA 1
ATOM 1710 C C . VAL A 1 217 ? -23.150 18.341 28.964 1.00 86.38 217 VAL A C 1
ATOM 1712 O O . VAL A 1 217 ? -23.548 19.245 29.696 1.00 86.38 217 VAL A O 1
ATOM 1715 N N . ARG A 1 218 ? -23.513 18.268 27.676 1.00 82.12 218 ARG A N 1
ATOM 1716 C CA . ARG A 1 218 ? -24.392 19.266 27.046 1.00 82.12 218 ARG A CA 1
ATOM 1717 C C . ARG A 1 218 ? -25.813 19.212 27.616 1.00 82.12 218 ARG A C 1
ATOM 1719 O O . ARG A 1 218 ? -26.412 20.254 27.844 1.00 82.12 218 ARG A O 1
ATOM 1726 N N . GLY A 1 219 ? -26.323 18.010 27.887 1.00 80.50 219 GLY A N 1
ATOM 1727 C CA . GLY A 1 219 ? -27.599 17.794 28.563 1.00 80.50 219 GLY A CA 1
ATOM 1728 C C . GLY A 1 219 ? -27.616 18.434 29.947 1.00 80.50 219 GLY A C 1
ATOM 1729 O O . GLY A 1 219 ? -28.466 19.279 30.196 1.00 80.50 219 GLY A O 1
ATOM 1730 N N . GLY A 1 220 ? -26.637 18.116 30.800 1.00 76.69 220 GLY A N 1
ATOM 1731 C CA . GLY A 1 220 ? -26.510 18.676 32.151 1.00 76.69 220 GLY A CA 1
ATOM 1732 C C . GLY A 1 220 ? -26.353 20.200 32.176 1.00 76.69 220 GLY A C 1
ATOM 1733 O O . GLY A 1 220 ? -26.991 20.872 32.984 1.00 76.69 220 GLY A O 1
ATOM 1734 N N . SER A 1 221 ? -25.576 20.764 31.244 1.00 74.62 221 SER A N 1
ATOM 1735 C CA . SER A 1 221 ? -25.429 22.218 31.095 1.00 74.62 221 SER A CA 1
ATOM 1736 C C . SER A 1 221 ? -26.755 22.908 30.753 1.00 74.62 221 SER A C 1
ATOM 1738 O O . SER A 1 221 ? -27.061 23.954 31.327 1.00 74.62 221 SER A O 1
ATOM 1740 N N . ASN A 1 222 ? -27.572 22.305 29.884 1.00 74.44 222 ASN A N 1
ATOM 1741 C CA . ASN A 1 222 ? -28.883 22.846 29.526 1.00 74.44 222 ASN A CA 1
ATOM 1742 C C . ASN A 1 222 ? -29.867 22.812 30.708 1.00 74.44 222 ASN A C 1
ATOM 1744 O O . ASN A 1 222 ? -30.630 23.762 30.882 1.00 74.44 222 ASN A O 1
ATOM 1748 N N . VAL A 1 223 ? -29.834 21.760 31.540 1.00 74.75 223 VAL A N 1
ATOM 1749 C CA . VAL A 1 223 ? -30.695 21.678 32.737 1.00 74.75 223 VAL A CA 1
ATOM 1750 C C . VAL A 1 223 ? -30.304 22.747 33.760 1.00 74.75 223 VAL A C 1
ATOM 1752 O O . VAL A 1 223 ? -31.166 23.474 34.249 1.00 74.75 223 VAL A O 1
ATOM 1755 N N . GLY A 1 224 ? -29.002 22.919 34.015 1.00 76.31 224 GLY A N 1
ATOM 1756 C CA . GLY A 1 224 ? -28.507 23.935 34.948 1.00 76.31 224 GLY A CA 1
ATOM 1757 C C . GLY A 1 224 ? -28.810 25.372 34.506 1.00 76.31 224 GLY A C 1
ATOM 1758 O O . GLY A 1 224 ? -29.112 26.225 35.342 1.00 76.31 224 GLY A O 1
ATOM 1759 N N . LEU A 1 225 ? -28.783 25.649 33.198 1.00 75.69 225 LEU A N 1
ATOM 1760 C CA . LEU A 1 225 ? -29.181 26.951 32.653 1.00 75.69 225 LEU A CA 1
ATOM 1761 C C . LEU A 1 225 ? -30.688 27.198 32.826 1.00 75.69 225 LEU A C 1
ATOM 1763 O O . LEU A 1 225 ? -31.086 28.277 33.263 1.00 75.69 225 LEU A O 1
ATOM 1767 N N . ALA A 1 226 ? -31.522 26.195 32.539 1.00 74.88 226 ALA A N 1
ATOM 1768 C CA . ALA A 1 226 ? -32.972 26.288 32.705 1.00 74.88 226 ALA A CA 1
ATOM 1769 C C . ALA A 1 226 ? -33.377 26.502 34.174 1.00 74.88 226 ALA A C 1
ATOM 1771 O O . ALA A 1 226 ? -34.278 27.286 34.466 1.00 74.88 226 ALA A O 1
ATOM 1772 N N . GLU A 1 227 ? -32.684 25.855 35.111 1.00 79.81 227 GLU A N 1
ATOM 1773 C CA . GLU A 1 227 ? -32.941 25.984 36.546 1.00 79.81 227 GLU A CA 1
ATOM 1774 C C . GLU A 1 227 ? -32.470 27.332 37.117 1.00 79.81 227 GLU A C 1
ATOM 1776 O O . GLU A 1 227 ? -33.124 27.902 37.993 1.00 79.81 227 GLU A O 1
ATOM 1781 N N . ARG A 1 228 ? -31.376 27.894 36.583 1.00 75.56 228 ARG A N 1
ATOM 1782 C CA . ARG A 1 228 ? -30.949 29.271 36.886 1.00 75.56 228 ARG A CA 1
ATOM 1783 C C . ARG A 1 228 ? -31.935 30.306 36.347 1.00 75.56 228 ARG A C 1
ATOM 1785 O O . ARG A 1 228 ? -32.307 31.210 37.087 1.00 75.56 228 ARG A O 1
ATOM 1792 N N . LEU A 1 229 ? -32.404 30.149 35.109 1.00 76.81 229 LEU A N 1
ATOM 1793 C CA . LEU A 1 229 ? -33.417 31.032 34.519 1.00 76.81 229 LEU A CA 1
ATOM 1794 C C . LEU A 1 229 ? -34.741 30.978 35.289 1.00 76.81 229 LEU A C 1
ATOM 1796 O O . LEU A 1 229 ? -35.327 32.020 35.567 1.00 76.81 229 LEU A O 1
ATOM 1800 N N . ARG A 1 230 ? -35.179 29.783 35.704 1.00 80.62 230 ARG A N 1
ATOM 1801 C CA . ARG A 1 230 ? -36.390 29.613 36.517 1.00 80.62 230 ARG A CA 1
ATOM 1802 C C . ARG A 1 230 ? -36.278 30.308 37.879 1.00 80.62 230 ARG A C 1
ATOM 1804 O O . ARG A 1 230 ? -37.246 30.924 38.303 1.00 80.62 230 ARG A O 1
ATOM 1811 N N . ARG A 1 231 ? -35.112 30.250 38.537 1.00 79.12 231 ARG A N 1
ATOM 1812 C CA . ARG A 1 231 ? -34.866 30.953 39.812 1.00 79.12 231 ARG A CA 1
ATOM 1813 C C . ARG A 1 231 ? -34.854 32.475 39.681 1.00 79.12 231 ARG A C 1
ATOM 1815 O O . ARG A 1 231 ? -35.335 33.154 40.577 1.00 79.12 231 ARG A O 1
ATOM 1822 N N . VAL A 1 232 ? -34.310 33.010 38.589 1.00 75.75 232 VAL A N 1
ATOM 1823 C CA . VAL A 1 232 ? -34.322 34.461 38.338 1.00 75.75 232 VAL A CA 1
ATOM 1824 C C . VAL A 1 232 ? -35.746 34.943 38.061 1.00 75.75 232 VAL A C 1
ATOM 1826 O O . VAL A 1 232 ? -36.177 35.925 38.649 1.00 75.75 232 VAL A O 1
ATOM 1829 N N . LEU A 1 233 ? -36.504 34.211 37.241 1.00 76.44 233 LEU A N 1
ATOM 1830 C CA . LEU A 1 233 ? -37.900 34.541 36.937 1.00 76.44 233 LEU A CA 1
ATOM 1831 C C . LEU A 1 233 ? -38.840 34.437 38.145 1.00 76.44 233 LEU A C 1
ATOM 1833 O O . LEU A 1 233 ? -39.879 35.075 38.131 1.00 76.44 233 LEU A O 1
ATOM 1837 N N . SER A 1 234 ? -38.510 33.646 39.171 1.00 78.88 234 SER A N 1
ATOM 1838 C CA . SER A 1 234 ? -39.309 33.575 40.404 1.00 78.88 234 SER A CA 1
ATOM 1839 C C . SER A 1 234 ? -39.008 34.686 41.418 1.00 78.88 234 SER A C 1
ATOM 1841 O O . SER A 1 234 ? -39.665 34.738 42.451 1.00 78.88 234 SER A O 1
ATOM 1843 N N . LEU A 1 235 ? -37.970 35.497 41.184 1.00 76.00 235 LEU A N 1
ATOM 1844 C CA . LEU A 1 235 ? -37.547 36.594 42.068 1.00 76.00 235 LEU A CA 1
ATOM 1845 C C . LEU A 1 235 ? -37.927 37.987 41.529 1.00 76.00 235 LEU A C 1
ATOM 1847 O O . LEU A 1 235 ? -37.751 38.967 42.251 1.00 76.00 235 LEU A O 1
ATOM 1851 N N . CYS A 1 236 ? -38.421 38.071 40.291 1.00 62.34 236 CYS A N 1
ATOM 1852 C CA . CYS A 1 236 ? -39.081 39.251 39.723 1.00 62.34 236 CYS A CA 1
ATOM 1853 C C . CYS A 1 236 ? -40.598 39.103 39.843 1.00 62.34 236 CYS A C 1
ATOM 1855 O O . CYS A 1 236 ? -41.256 40.150 40.015 1.00 62.34 236 CYS A O 1
#

Radius of gyration: 30.61 Å; chains: 1; bounding box: 102×58×85 Å

Secondary structure (DSSP, 8-state):
-HHHHHHHHHHHHHHHHHHHHHHHHHHHHHHHHHHHTS-HHHHHHHHHHHHHHHHHHHHHHHS-TT-BPPPP------------------------S-HHHHHHHHHH------TTSBSS-HHHHHHHHHHHHHHHHHHHHHHHHHTTTS-GGGGHHHHHHHHHHHHHHHHH-SSHHHHHHHHHHHHHHHHHHHHHHHHHHHHSHHHHHHHHHHHHHHHHHHHHHHHHHHHHHTT-

InterPro domains:
  IPR026961 PGG domain [PF13962] (41-84)

Sequence (236 aa):
VNTAQYDTTTTTKIKSLKKKVHGYKKPSLLLAREKSNMSAEMLNATLVVTVLAITAIYQSSLSPPGGVWQAASTNTSTSDPLFPTSNNVSLHFLEVGGSNKRIVKHHLGEESRKAGTTILDPWAYFLFWFLNSQTFLVSILYTLFILSHVTRFILAPLFFLAASYFLSMTILAPSSILSAVNMFYVILVLSLVTLVDVLRYYKSANFKEWINLRKAVRGGSNVGLAERLRRVLSLC